Protein AF-A0A6G0S1C9-F1 (afdb_monomer)

Secondary structure (DSSP, 8-state):
------PPP------TT----------TT------SHHHHHHHHHHHHHHTTT--SS-----TTS-S---EEETTTEEE-SSB-HHHHHHHHTTSEEPPEEETTEEE--TTTEE-EEE-GGGEEE--HHHHHHHHHHHHHHHHHTT-TTS--------EEE--TT-EE-S--PPP-STT----------B--S---EEEEETTEEEEE--

pLDDT: mean 78.75, std 21.0, range [34.84, 97.88]

Solvent-accessible surface area (backbone atoms only — not comparable to full-atom values): 13805 Å² total; per-residue (Å²): 139,78,91,80,90,79,82,83,83,79,84,84,79,75,68,94,78,72,76,83,73,80,81,74,93,75,67,100,85,65,82,86,73,84,75,50,77,68,48,52,49,52,52,48,49,57,48,56,65,40,72,78,64,44,55,93,71,87,86,76,84,63,84,66,41,58,82,68,45,44,37,32,32,76,98,70,42,77,53,67,69,60,38,48,69,78,60,49,51,55,50,53,76,73,34,44,76,36,64,46,80,54,88,99,42,81,43,82,50,66,92,49,32,27,38,30,32,36,60,40,93,47,53,42,67,71,26,71,62,35,56,57,17,49,55,53,47,24,53,54,50,19,40,46,58,62,35,66,93,48,90,54,80,87,71,82,70,60,51,77,47,70,59,93,88,39,47,64,60,96,76,78,89,71,77,87,49,95,90,55,86,76,89,85,87,82,83,70,57,56,75,80,82,79,85,64,49,71,48,76,55,99,90,44,75,47,77,48,75,135

Radius of gyration: 25.75 Å; Cα contacts (8 Å, |Δi|>4): 210; chains: 1; bounding box: 66×58×74 Å

Mean predicted aligned error: 13.62 Å

Sequence (210 aa):
MSESDEEPERLENQDPNFEEDFGGKRGPDEIPLPTGAACVKINDVSGGLSEKFRDVSFGGQGDQLPAIPGIFVDGVGPVPVPLWEERAQRLIEKCEKSPFGHNMGTKMDENVRKSWELQPDHVQFRNPMWKTGMEKMAATIADRLGYKDIPLHCVLYKLLVYGEGGHFLKHQDTEKKDGMIATLVVQPPSLHEGGDLVVYRHGENMQWRE

Nearest PDB structures (foldseek):
  4iw3-assembly2_J  TM=5.875E-01  e=2.758E-01  Pseudomonas putida KT2440

Foldseek 3Di:
DDDDDDDDDDPPDDDVPPPPPPPDDDDDPDDDDDDDPVSVVVVVVVVVVCVPAADPDDDDDLPLADLFQQKAFPPLGTQDPQHDDVSLVSVQVVWAFDWDDDPPDTHDDQVAFGKTKDAVVRIDRPPVSRVVSQQVVQCVNCRNRVNNVPRGDDDDGIDIGADPVGDHPDDDDDDPDPPDDDDDDDDRHYPDDDPWDWDDDPNDIDIDDD

Structure (mmCIF, N/CA/C/O backbone):
data_AF-A0A6G0S1C9-F1
#
_entry.id   AF-A0A6G0S1C9-F1
#
loop_
_atom_site.group_PDB
_atom_site.id
_atom_site.type_symbol
_atom_site.label_atom_id
_atom_site.label_alt_id
_atom_site.label_comp_id
_atom_site.label_asym_id
_atom_site.label_entity_id
_atom_site.label_seq_id
_atom_site.pdbx_PDB_ins_code
_atom_site.Cartn_x
_atom_site.Cartn_y
_atom_site.Cartn_z
_atom_site.occupancy
_atom_site.B_iso_or_equiv
_atom_site.auth_seq_id
_atom_site.auth_comp_id
_atom_site.auth_asym_id
_atom_site.auth_atom_id
_atom_site.pdbx_PDB_model_num
ATOM 1 N N . MET A 1 1 ? 37.539 -43.969 -54.873 1.00 34.84 1 MET A N 1
ATOM 2 C CA . MET A 1 1 ? 38.865 -43.402 -55.202 1.00 34.84 1 MET A CA 1
ATOM 3 C C . MET A 1 1 ? 38.597 -41.979 -55.654 1.00 34.84 1 MET A C 1
ATOM 5 O O . MET A 1 1 ? 37.915 -41.828 -56.653 1.00 34.84 1 MET A O 1
ATOM 9 N N . SER A 1 2 ? 38.948 -40.928 -54.934 1.00 40.72 2 SER A N 1
ATOM 10 C CA . SER A 1 2 ? 39.885 -40.786 -53.819 1.00 40.72 2 SER A CA 1
ATOM 11 C C . SER A 1 2 ? 39.502 -39.533 -53.034 1.00 40.72 2 SER A C 1
ATOM 13 O O . SER A 1 2 ? 39.158 -38.522 -53.644 1.00 40.72 2 SER A O 1
ATOM 15 N N . GLU A 1 3 ? 39.559 -39.649 -51.709 1.00 40.12 3 GLU A N 1
ATOM 16 C CA . GLU A 1 3 ? 39.620 -38.541 -50.761 1.00 40.12 3 GLU A CA 1
ATOM 17 C C . GLU A 1 3 ? 40.807 -37.619 -51.066 1.00 40.12 3 GLU A C 1
ATOM 19 O O . GLU A 1 3 ? 41.870 -38.074 -51.496 1.00 40.12 3 GLU A O 1
ATOM 24 N N . SER A 1 4 ? 40.622 -36.335 -50.786 1.00 40.62 4 SER A N 1
ATOM 25 C CA . SER A 1 4 ? 41.701 -35.442 -50.382 1.00 40.62 4 SER A CA 1
ATOM 26 C C . SER A 1 4 ? 41.108 -34.396 -49.446 1.00 40.62 4 SER A C 1
ATOM 28 O O . SER A 1 4 ? 40.321 -33.547 -49.867 1.00 40.62 4 SER A O 1
ATOM 30 N N . ASP A 1 5 ? 41.458 -34.568 -48.176 1.00 42.72 5 ASP A N 1
ATOM 31 C CA . ASP A 1 5 ? 41.200 -33.708 -47.033 1.00 42.72 5 ASP A CA 1
ATOM 32 C C . ASP A 1 5 ? 41.825 -32.317 -47.216 1.00 42.72 5 ASP A C 1
ATOM 34 O O . ASP A 1 5 ? 43.004 -32.207 -47.553 1.00 42.72 5 ASP A O 1
ATOM 38 N N . GLU A 1 6 ? 41.066 -31.262 -46.919 1.00 45.50 6 GLU A N 1
ATOM 39 C CA . GLU A 1 6 ? 41.623 -29.950 -46.578 1.00 45.50 6 GLU A CA 1
ATOM 40 C C . GLU A 1 6 ? 41.132 -29.567 -45.176 1.00 45.50 6 GLU A C 1
ATOM 42 O O . GLU A 1 6 ? 39.931 -29.492 -44.905 1.00 45.50 6 GLU A O 1
ATOM 47 N N . GLU A 1 7 ? 42.097 -29.423 -44.264 1.00 44.94 7 GLU A N 1
ATOM 48 C CA . GLU A 1 7 ? 41.910 -29.124 -42.845 1.00 44.94 7 GLU A CA 1
ATOM 49 C C . GLU A 1 7 ? 41.294 -27.732 -42.608 1.00 44.94 7 GLU A C 1
ATOM 51 O O . GLU A 1 7 ? 41.595 -26.788 -43.341 1.00 44.94 7 GLU A O 1
ATOM 56 N N . PRO A 1 8 ? 40.488 -27.546 -41.547 1.00 41.34 8 PRO A N 1
ATOM 57 C CA . PRO A 1 8 ? 39.996 -26.225 -41.183 1.00 41.34 8 PRO A CA 1
ATOM 58 C C . PRO A 1 8 ? 41.102 -25.378 -40.532 1.00 41.34 8 PRO A C 1
ATOM 60 O O . PRO A 1 8 ? 41.701 -25.770 -39.527 1.00 41.34 8 PRO A O 1
ATOM 63 N N . GLU A 1 9 ? 41.325 -24.181 -41.083 1.00 42.16 9 GLU A N 1
ATOM 64 C CA . GLU A 1 9 ? 42.205 -23.153 -40.523 1.00 42.16 9 GLU A CA 1
ATOM 65 C C . GLU A 1 9 ? 41.841 -22.836 -39.062 1.00 42.16 9 GLU A C 1
ATOM 67 O O . GLU A 1 9 ? 40.724 -22.426 -38.731 1.00 42.16 9 GLU A O 1
ATOM 72 N N . ARG A 1 10 ? 42.822 -23.009 -38.168 1.00 38.28 10 ARG A N 1
ATOM 73 C CA . ARG A 1 10 ? 42.766 -22.542 -36.781 1.00 38.28 10 ARG A CA 1
ATOM 74 C C . ARG A 1 10 ? 42.772 -21.015 -36.762 1.00 38.28 10 ARG A C 1
ATOM 76 O O . ARG A 1 10 ? 43.790 -20.394 -37.050 1.00 38.28 10 ARG A O 1
ATOM 83 N N . LEU A 1 11 ? 41.664 -20.410 -36.339 1.00 36.53 11 LEU A N 1
ATOM 84 C CA . LEU A 1 11 ? 41.646 -19.011 -35.913 1.00 36.53 11 LEU A CA 1
ATOM 85 C C . LEU A 1 11 ? 42.339 -18.892 -34.546 1.00 36.53 11 LEU A C 1
ATOM 87 O O . LEU A 1 11 ? 41.706 -18.958 -33.494 1.00 36.53 11 LEU A O 1
ATOM 91 N N . GLU A 1 12 ? 43.661 -18.734 -34.572 1.00 42.28 12 GLU A N 1
ATOM 92 C CA . GLU A 1 12 ? 44.454 -18.253 -33.442 1.00 42.28 12 GLU A CA 1
ATOM 93 C C . GLU A 1 12 ? 44.214 -16.750 -33.260 1.00 42.28 12 GLU A C 1
ATOM 95 O O . GLU A 1 12 ? 44.792 -15.921 -33.952 1.00 42.28 12 GLU A O 1
ATOM 100 N N . ASN A 1 13 ? 43.343 -16.393 -32.320 1.00 42.44 13 ASN A N 1
ATOM 101 C CA . ASN A 1 13 ? 43.334 -15.077 -31.683 1.00 42.44 13 ASN A CA 1
ATOM 102 C C . ASN A 1 13 ? 43.029 -15.281 -30.196 1.00 42.44 13 ASN A C 1
ATOM 104 O O . ASN A 1 13 ? 41.943 -14.966 -29.715 1.00 42.44 13 ASN A O 1
ATOM 108 N N . GLN A 1 14 ? 43.981 -15.882 -29.480 1.00 40.00 14 GLN A N 1
ATOM 109 C CA . GLN A 1 14 ? 44.007 -15.839 -28.022 1.00 40.00 14 GLN A CA 1
ATOM 110 C C . GLN A 1 14 ? 44.905 -14.672 -27.616 1.00 40.00 14 GLN A C 1
ATOM 112 O O . GLN A 1 14 ? 46.088 -14.629 -27.949 1.00 40.00 14 GLN A O 1
ATOM 117 N N . ASP A 1 15 ? 44.298 -13.694 -26.955 1.00 42.31 15 ASP A N 1
ATOM 118 C CA . ASP A 1 15 ? 44.963 -12.541 -26.358 1.00 42.31 15 ASP A CA 1
ATOM 119 C C . ASP A 1 15 ? 46.020 -13.052 -25.350 1.00 42.31 15 ASP A C 1
ATOM 121 O O . ASP A 1 15 ? 45.657 -13.778 -24.419 1.00 42.31 15 ASP A O 1
ATOM 125 N N . PRO A 1 16 ? 47.324 -12.743 -25.505 1.00 42.03 16 PRO A N 1
ATOM 126 C CA . PRO A 1 16 ? 48.414 -13.396 -24.767 1.00 42.03 16 PRO A CA 1
ATOM 127 C C . PRO A 1 16 ? 48.487 -13.026 -23.275 1.00 42.03 16 PRO A C 1
ATOM 129 O O . PRO A 1 16 ? 49.470 -13.346 -22.613 1.00 42.03 16 PRO A O 1
ATOM 132 N N . ASN A 1 17 ? 47.467 -12.353 -22.738 1.00 45.31 17 ASN A N 1
ATOM 133 C CA . ASN A 1 17 ? 47.361 -11.995 -21.325 1.00 45.31 17 ASN A CA 1
ATOM 134 C C . ASN A 1 17 ? 46.187 -12.687 -20.605 1.00 45.31 17 ASN A C 1
ATOM 136 O O . ASN A 1 17 ? 45.801 -12.274 -19.510 1.00 45.31 17 ASN A O 1
ATOM 140 N N . PHE A 1 18 ? 45.593 -13.719 -21.211 1.00 40.22 18 PHE A N 1
ATOM 141 C CA . PHE A 1 18 ? 44.621 -14.585 -20.547 1.00 40.22 18 PHE A CA 1
ATOM 142 C C . PHE A 1 18 ? 45.357 -15.674 -19.751 1.00 40.22 18 PHE A C 1
ATOM 144 O O . PHE A 1 18 ? 45.429 -16.834 -20.148 1.00 40.22 18 PHE A O 1
ATOM 151 N N . GLU A 1 19 ? 45.936 -15.298 -18.609 1.00 39.31 19 GLU A N 1
ATOM 152 C CA . GLU A 1 19 ? 46.190 -16.288 -17.563 1.00 39.31 19 GLU A CA 1
ATOM 153 C C . GLU A 1 19 ? 44.826 -16.718 -17.003 1.00 39.31 19 GLU A C 1
ATOM 155 O O . GLU A 1 19 ? 44.200 -16.000 -16.221 1.00 39.31 19 GLU A O 1
ATOM 160 N N . GLU A 1 20 ? 44.330 -17.879 -17.440 1.00 40.09 20 GLU A N 1
ATOM 161 C CA . GLU A 1 20 ? 43.217 -18.572 -16.786 1.00 40.09 20 GLU A CA 1
ATOM 162 C C . GLU A 1 20 ? 43.681 -19.103 -15.423 1.00 40.09 20 GLU A C 1
ATOM 164 O O . GLU A 1 20 ? 43.936 -20.293 -15.238 1.00 40.09 20 GLU A O 1
ATOM 169 N N . ASP A 1 21 ? 43.807 -18.210 -14.443 1.00 42.28 21 ASP A N 1
ATOM 170 C CA . ASP A 1 21 ? 44.023 -18.601 -13.054 1.00 42.28 21 ASP A CA 1
ATOM 171 C C . ASP A 1 21 ? 42.687 -18.989 -12.405 1.00 42.28 21 ASP A C 1
ATOM 173 O O . ASP A 1 21 ? 42.079 -18.244 -11.638 1.00 42.28 21 ASP A O 1
ATOM 177 N N . PHE A 1 22 ? 42.217 -20.197 -12.717 1.00 42.94 22 PHE A N 1
ATOM 178 C CA . PHE A 1 22 ? 41.196 -20.878 -11.913 1.00 42.94 22 PHE A CA 1
ATOM 179 C C . PHE A 1 22 ? 41.821 -21.636 -10.718 1.00 42.94 22 PHE A C 1
ATOM 181 O O . PHE A 1 22 ? 41.208 -22.537 -10.142 1.00 42.94 22 PHE A O 1
ATOM 188 N N . GLY A 1 23 ? 43.054 -21.296 -10.324 1.00 43.94 23 GLY A N 1
ATOM 189 C CA . GLY A 1 23 ? 43.864 -21.991 -9.329 1.00 43.94 23 GLY A CA 1
ATOM 190 C C . GLY A 1 23 ? 43.601 -21.581 -7.879 1.00 43.94 23 GLY A C 1
ATOM 191 O O . GLY A 1 23 ? 44.521 -21.209 -7.156 1.00 43.94 23 GLY A O 1
ATOM 192 N N . GLY A 1 24 ? 42.366 -21.706 -7.393 1.00 41.00 24 GLY A N 1
ATOM 193 C CA . GLY A 1 24 ? 42.050 -21.516 -5.973 1.00 41.00 24 GLY A CA 1
ATOM 194 C C . GLY A 1 24 ? 41.950 -22.837 -5.206 1.00 41.00 24 GLY A C 1
ATOM 195 O O . GLY A 1 24 ? 40.911 -23.488 -5.241 1.00 41.00 24 GLY A O 1
ATOM 196 N N . LYS A 1 25 ? 42.977 -23.238 -4.442 1.00 49.72 25 LYS A N 1
ATOM 197 C CA . LYS A 1 25 ? 42.807 -24.293 -3.419 1.00 49.72 25 LYS A CA 1
ATOM 198 C C . LYS A 1 25 ? 41.931 -23.757 -2.281 1.00 49.72 25 LYS A C 1
ATOM 200 O O . LYS A 1 25 ? 42.427 -22.944 -1.500 1.00 49.72 25 LYS A O 1
ATOM 205 N N . ARG A 1 26 ? 40.683 -24.223 -2.136 1.00 48.84 26 ARG A N 1
ATOM 206 C CA . ARG A 1 26 ? 39.889 -24.051 -0.901 1.00 48.84 26 ARG A CA 1
ATOM 207 C C . ARG A 1 26 ? 38.731 -25.053 -0.765 1.00 48.84 26 ARG A C 1
ATOM 209 O O . ARG A 1 26 ? 38.430 -25.782 -1.703 1.00 48.84 26 ARG A O 1
ATOM 216 N N . GLY A 1 27 ? 38.232 -25.179 0.468 1.00 51.03 27 GLY A N 1
ATOM 217 C CA . GLY A 1 27 ? 37.455 -26.314 0.984 1.00 51.03 27 GLY A CA 1
ATOM 218 C C . GLY A 1 27 ? 36.003 -26.430 0.488 1.00 51.03 27 GLY A C 1
ATOM 219 O O . GLY A 1 27 ? 35.503 -25.526 -0.170 1.00 51.03 27 GLY A O 1
ATOM 220 N N . PRO A 1 28 ? 35.325 -27.545 0.823 1.00 46.28 28 PRO A N 1
ATOM 221 C CA . PRO A 1 28 ? 34.104 -28.017 0.154 1.00 46.28 28 PRO A CA 1
ATOM 222 C C . PRO A 1 28 ? 32.836 -27.166 0.351 1.00 46.28 28 PRO A C 1
ATOM 224 O O . PRO A 1 28 ? 31.857 -27.424 -0.341 1.00 46.28 28 PRO A O 1
ATOM 227 N N . ASP A 1 29 ? 32.854 -26.157 1.230 1.00 49.25 29 ASP A N 1
ATOM 228 C CA . ASP A 1 29 ? 31.662 -25.377 1.612 1.00 49.25 29 ASP A CA 1
ATOM 229 C C . ASP A 1 29 ? 31.708 -23.890 1.191 1.00 49.25 29 ASP A C 1
ATOM 231 O O . ASP A 1 29 ? 30.847 -23.106 1.588 1.00 49.25 29 ASP A O 1
ATOM 235 N N . GLU A 1 30 ? 32.687 -23.465 0.386 1.00 41.78 30 GLU A N 1
ATOM 236 C CA . GLU A 1 30 ? 32.718 -22.099 -0.157 1.00 41.78 30 GLU A CA 1
ATOM 237 C C . GLU A 1 30 ? 32.084 -22.049 -1.558 1.00 41.78 30 GLU A C 1
ATOM 239 O O . GLU A 1 30 ? 32.513 -22.752 -2.473 1.00 41.78 30 GLU A O 1
ATOM 244 N N . ILE A 1 31 ? 31.072 -21.189 -1.746 1.00 46.06 31 ILE A N 1
ATOM 245 C CA . ILE A 1 31 ? 30.539 -20.860 -3.078 1.00 46.06 31 ILE A CA 1
ATOM 246 C C . ILE A 1 31 ? 31.663 -20.152 -3.855 1.00 46.06 31 ILE A C 1
ATOM 248 O O . ILE A 1 31 ? 32.113 -19.097 -3.398 1.00 46.06 31 ILE A O 1
ATOM 252 N N . PRO A 1 32 ? 32.124 -20.672 -5.009 1.00 44.41 32 PRO A N 1
ATOM 253 C CA . PRO A 1 32 ? 33.198 -20.036 -5.758 1.00 44.41 32 PRO A CA 1
ATOM 254 C C . PRO A 1 32 ? 32.743 -18.664 -6.259 1.00 44.41 32 PRO A C 1
ATOM 256 O O . PRO A 1 32 ? 31.861 -18.562 -7.111 1.00 44.41 32 PRO A O 1
ATOM 259 N N . LEU A 1 33 ? 33.346 -17.601 -5.728 1.00 47.88 33 LEU A N 1
ATOM 260 C CA . LEU A 1 33 ? 33.215 -16.265 -6.293 1.00 47.88 33 LEU A CA 1
ATOM 261 C C . LEU A 1 33 ? 34.278 -16.116 -7.384 1.00 47.88 33 LEU A C 1
ATOM 263 O O . LEU A 1 33 ? 35.465 -16.240 -7.078 1.00 47.88 33 LEU A O 1
ATOM 267 N N . PRO A 1 34 ? 33.896 -15.863 -8.646 1.00 47.06 34 PRO A N 1
ATOM 268 C CA . PRO A 1 34 ? 34.870 -15.657 -9.703 1.00 47.06 34 PRO A CA 1
ATOM 269 C C . PRO A 1 34 ? 35.658 -14.369 -9.425 1.00 47.06 34 PRO A C 1
ATOM 271 O O . PRO A 1 34 ? 35.114 -13.264 -9.422 1.00 47.06 34 PRO A O 1
ATOM 274 N N . THR A 1 35 ? 36.952 -14.515 -9.155 1.00 55.62 35 THR A N 1
ATOM 275 C CA . THR A 1 35 ? 37.877 -13.410 -8.883 1.00 55.62 35 THR A CA 1
ATOM 276 C C . THR A 1 35 ? 38.836 -13.236 -10.049 1.00 55.62 35 THR A C 1
ATOM 278 O O . THR A 1 35 ? 39.508 -14.179 -10.445 1.00 55.62 35 THR A O 1
ATOM 281 N N . GLY A 1 36 ? 38.910 -12.022 -10.595 1.00 55.16 36 GLY A N 1
ATOM 282 C CA . GLY A 1 36 ? 39.813 -11.672 -11.691 1.00 55.16 36 GLY A CA 1
ATOM 283 C C . GLY A 1 36 ? 39.376 -10.386 -12.388 1.00 55.16 36 GLY A C 1
ATOM 284 O O . GLY A 1 36 ? 38.192 -10.044 -12.385 1.00 55.16 36 GLY A O 1
ATOM 285 N N . ALA A 1 37 ? 40.314 -9.664 -13.006 1.00 51.34 37 ALA A N 1
ATOM 286 C CA . ALA A 1 37 ? 40.031 -8.385 -13.670 1.00 51.34 37 ALA A CA 1
ATOM 287 C C . ALA A 1 37 ? 38.990 -8.513 -14.802 1.00 51.34 37 ALA A C 1
ATOM 289 O O . ALA A 1 37 ? 38.239 -7.575 -15.060 1.00 51.34 37 ALA A O 1
ATOM 290 N N . ALA A 1 38 ? 38.900 -9.682 -15.444 1.00 46.22 38 ALA A N 1
ATOM 291 C CA . ALA A 1 38 ? 37.865 -9.992 -16.430 1.00 46.22 38 ALA A CA 1
ATOM 292 C C . ALA A 1 38 ? 36.469 -10.152 -15.797 1.00 46.22 38 ALA A C 1
ATOM 294 O O . ALA A 1 38 ? 35.486 -9.676 -16.356 1.00 46.22 38 ALA A O 1
ATOM 295 N N . CYS A 1 39 ? 36.376 -10.744 -14.602 1.00 49.28 39 CYS A N 1
ATOM 296 C CA . CYS A 1 39 ? 35.110 -10.921 -13.882 1.00 49.28 39 CYS A CA 1
ATOM 297 C C . CYS A 1 39 ? 34.587 -9.588 -13.336 1.00 49.28 39 CYS A C 1
ATOM 299 O O . CYS A 1 39 ? 33.397 -9.307 -13.444 1.00 49.28 39 CYS A O 1
ATOM 301 N N . VAL A 1 40 ? 35.489 -8.728 -12.848 1.00 53.22 40 VAL A N 1
ATOM 302 C CA . VAL A 1 40 ? 35.168 -7.339 -12.481 1.00 53.22 40 VAL A CA 1
ATOM 303 C C . VAL A 1 40 ? 34.662 -6.573 -13.703 1.00 53.22 40 VAL A C 1
ATOM 305 O O . VAL A 1 40 ? 33.600 -5.974 -13.633 1.00 53.22 40 VAL A O 1
ATOM 308 N N . LYS A 1 41 ? 35.322 -6.695 -14.865 1.00 47.56 41 LYS A N 1
ATOM 309 C CA . LYS A 1 41 ? 34.857 -6.075 -16.117 1.00 47.56 41 LYS A CA 1
ATOM 310 C C . LYS A 1 41 ? 33.501 -6.600 -16.598 1.00 47.56 41 LYS A C 1
ATOM 312 O O . LYS A 1 41 ? 32.719 -5.811 -17.101 1.00 47.56 41 LYS A O 1
ATOM 317 N N . ILE A 1 42 ? 33.190 -7.890 -16.461 1.00 51.12 42 ILE A N 1
ATOM 318 C CA . ILE A 1 42 ? 31.864 -8.433 -16.824 1.00 51.12 42 ILE A CA 1
ATOM 319 C C . ILE A 1 42 ? 30.784 -7.916 -15.868 1.00 51.12 42 ILE A C 1
ATOM 321 O O . ILE A 1 42 ? 29.682 -7.582 -16.309 1.00 51.12 42 ILE A O 1
ATOM 325 N N . ASN A 1 43 ? 31.106 -7.803 -14.577 1.00 47.31 43 ASN A N 1
ATOM 326 C CA . ASN A 1 43 ? 30.208 -7.237 -13.577 1.00 47.31 43 ASN A CA 1
ATOM 327 C C . ASN A 1 43 ? 30.000 -5.729 -13.804 1.00 47.31 43 ASN A C 1
ATOM 329 O O . ASN A 1 43 ? 28.874 -5.253 -13.719 1.00 47.31 43 ASN A O 1
ATOM 333 N N . ASP A 1 44 ? 31.049 -5.007 -14.204 1.00 44.06 44 ASP A N 1
ATOM 334 C CA . ASP A 1 44 ? 31.012 -3.585 -14.562 1.00 44.06 44 ASP A CA 1
ATOM 335 C C . ASP A 1 44 ? 30.338 -3.338 -15.916 1.00 44.06 44 ASP A C 1
ATOM 337 O O . ASP A 1 44 ? 29.700 -2.311 -16.099 1.00 44.06 44 ASP A O 1
ATOM 341 N N . VAL A 1 45 ? 30.422 -4.262 -16.878 1.00 46.25 45 VAL A N 1
ATOM 342 C CA . VAL A 1 45 ? 29.692 -4.177 -18.156 1.00 46.25 45 VAL A CA 1
ATOM 343 C C . VAL A 1 45 ? 28.216 -4.517 -17.951 1.00 46.25 45 VAL A C 1
ATOM 345 O O . VAL A 1 45 ? 27.356 -3.846 -18.516 1.00 46.25 45 VAL A O 1
ATOM 348 N N . SER A 1 46 ? 27.898 -5.488 -17.092 1.00 41.88 46 SER A N 1
ATOM 349 C CA . SER A 1 46 ? 26.515 -5.782 -16.686 1.00 41.88 46 SER A CA 1
ATOM 350 C C . SER A 1 46 ? 25.922 -4.643 -15.845 1.00 41.88 46 SER A C 1
ATOM 352 O O . SER A 1 46 ? 24.774 -4.251 -16.054 1.00 41.88 46 SER A O 1
ATOM 354 N N . GLY A 1 47 ? 26.721 -4.049 -14.954 1.00 41.44 47 GLY A N 1
ATOM 355 C CA . GLY A 1 47 ? 26.375 -2.856 -14.182 1.00 41.44 47 GLY A CA 1
ATOM 356 C C . GLY A 1 47 ? 26.258 -1.602 -15.054 1.00 41.44 47 GLY A C 1
ATOM 357 O O . GLY A 1 47 ? 25.290 -0.860 -14.935 1.00 41.44 47 GLY A O 1
ATOM 358 N N . GLY A 1 48 ? 27.163 -1.417 -16.013 1.00 36.19 48 GLY A N 1
ATOM 359 C CA . GLY A 1 48 ? 27.228 -0.268 -16.920 1.00 36.19 48 GLY A CA 1
ATOM 360 C C . GLY A 1 48 ? 26.190 -0.292 -18.048 1.00 36.19 48 GLY A C 1
ATOM 361 O O . GLY A 1 48 ? 25.758 0.764 -18.507 1.00 36.19 48 GLY A O 1
ATOM 362 N N . LEU A 1 49 ? 25.718 -1.474 -18.464 1.00 37.28 49 LEU A N 1
ATOM 363 C CA . LEU A 1 49 ? 24.520 -1.617 -19.306 1.00 37.28 49 LEU A CA 1
ATOM 364 C C . LEU A 1 49 ? 23.229 -1.345 -18.514 1.00 37.28 49 LEU A C 1
ATOM 366 O O . LEU A 1 49 ? 22.244 -0.884 -19.089 1.00 37.28 49 LEU A O 1
ATOM 370 N N . SER A 1 50 ? 23.242 -1.577 -17.198 1.00 45.69 50 SER A N 1
ATOM 371 C CA . SER A 1 50 ? 22.147 -1.248 -16.275 1.00 45.69 50 SER A CA 1
ATOM 372 C C . SER A 1 50 ? 22.073 0.255 -15.960 1.00 45.69 50 SER A C 1
ATOM 374 O O . SER A 1 50 ? 20.979 0.808 -15.863 1.00 45.69 50 SER A O 1
ATOM 376 N N . GLU A 1 51 ? 23.212 0.948 -15.864 1.00 43.47 51 GLU A N 1
ATOM 377 C CA . GLU A 1 51 ? 23.274 2.365 -15.470 1.00 43.47 51 GLU A CA 1
ATOM 378 C C . GLU A 1 51 ? 22.608 3.341 -16.445 1.00 43.47 51 GLU A C 1
ATOM 380 O O . GLU A 1 51 ? 22.242 4.442 -16.039 1.00 43.47 51 GLU A O 1
ATOM 385 N N . LYS A 1 52 ? 22.404 2.963 -17.713 1.00 45.47 52 LYS A N 1
ATOM 386 C CA . LYS A 1 52 ? 21.801 3.879 -18.690 1.00 45.47 52 LYS A CA 1
ATOM 387 C C . LYS A 1 52 ? 20.272 3.852 -18.754 1.00 45.47 52 LYS A C 1
ATOM 389 O O . LYS A 1 52 ? 19.731 4.840 -19.233 1.00 45.47 52 LYS A O 1
ATOM 394 N N . PHE A 1 53 ? 19.574 2.811 -18.276 1.00 46.59 53 PHE A N 1
ATOM 395 C CA . PHE A 1 53 ? 18.106 2.706 -18.439 1.00 46.59 53 PHE A CA 1
ATOM 396 C C . PHE A 1 53 ? 17.387 1.774 -17.436 1.00 46.59 53 PHE A C 1
ATOM 398 O O . PHE A 1 53 ? 16.502 1.018 -17.834 1.00 46.59 53 PHE A O 1
ATOM 405 N N . ARG A 1 54 ? 17.724 1.785 -16.138 1.00 58.25 54 ARG A N 1
ATOM 406 C CA . ARG A 1 54 ? 16.921 1.063 -15.127 1.00 58.25 54 ARG A CA 1
ATOM 407 C C . ARG A 1 54 ? 16.728 1.892 -13.865 1.00 58.25 54 ARG A C 1
ATOM 409 O O . ARG A 1 54 ? 17.669 2.104 -13.100 1.00 58.25 54 ARG A O 1
ATOM 416 N N . ASP A 1 55 ? 15.497 2.336 -13.631 1.00 67.31 55 ASP A N 1
ATOM 417 C CA . ASP A 1 55 ? 15.133 2.922 -12.344 1.00 67.31 55 ASP A CA 1
ATOM 418 C C . ASP A 1 55 ? 15.147 1.800 -11.297 1.00 67.31 55 ASP A C 1
ATOM 420 O O . ASP A 1 55 ? 14.371 0.859 -11.392 1.00 67.31 55 ASP A O 1
ATOM 424 N N . VAL A 1 56 ? 16.017 1.870 -10.287 1.00 79.75 56 VAL A N 1
ATOM 425 C CA . VAL A 1 56 ? 16.027 0.882 -9.182 1.00 79.75 56 VAL A CA 1
ATOM 426 C C . VAL A 1 56 ? 14.844 1.104 -8.229 1.00 79.75 56 VAL A C 1
ATOM 428 O O . VAL A 1 56 ? 14.368 0.182 -7.575 1.00 79.75 56 VAL A O 1
ATOM 431 N N . SER A 1 57 ? 14.349 2.338 -8.165 1.00 88.06 57 SER A N 1
ATOM 432 C CA . SER A 1 57 ? 13.132 2.719 -7.456 1.00 88.06 57 SER A CA 1
ATOM 433 C C . SER A 1 57 ? 12.556 3.967 -8.103 1.00 88.06 57 SER A C 1
ATOM 435 O O . SER A 1 57 ? 13.309 4.851 -8.510 1.00 88.06 57 SER A O 1
ATOM 437 N N . PHE A 1 58 ? 11.236 4.077 -8.144 1.00 91.06 58 PHE A N 1
ATOM 438 C CA . PHE A 1 58 ? 10.555 5.271 -8.620 1.00 91.06 58 PHE A CA 1
ATOM 439 C C . PHE A 1 58 ? 9.187 5.414 -7.961 1.00 91.06 58 PHE A C 1
ATOM 441 O O . PHE A 1 58 ? 8.632 4.454 -7.432 1.00 91.06 58 PHE A O 1
ATOM 448 N N . GLY A 1 59 ? 8.630 6.617 -8.046 1.00 90.62 59 GLY A N 1
ATOM 449 C CA . GLY A 1 59 ? 7.318 6.945 -7.513 1.00 90.62 59 GLY A CA 1
ATOM 450 C C . GLY A 1 59 ? 6.784 8.233 -8.127 1.00 90.62 59 GLY A C 1
ATOM 451 O O . GLY A 1 59 ? 7.457 8.875 -8.938 1.00 90.62 59 GLY A O 1
ATOM 452 N N . GLY A 1 60 ? 5.561 8.584 -7.752 1.00 89.50 60 GLY A N 1
ATOM 453 C CA . GLY A 1 60 ? 4.825 9.729 -8.275 1.00 89.50 60 GLY A CA 1
ATOM 454 C C . GLY A 1 60 ? 3.320 9.494 -8.187 1.00 89.50 60 GLY A C 1
ATOM 455 O O . GLY A 1 60 ? 2.880 8.481 -7.643 1.00 89.50 60 GLY A O 1
ATOM 456 N N . GLN A 1 61 ? 2.541 10.425 -8.738 1.00 87.25 61 GLN A N 1
ATOM 457 C CA . GLN A 1 61 ? 1.086 10.295 -8.797 1.00 87.25 61 GLN A CA 1
ATOM 458 C C . GLN A 1 61 ? 0.679 9.095 -9.664 1.00 87.25 61 GLN A C 1
ATOM 460 O O . GLN A 1 61 ? 1.192 8.883 -10.765 1.00 87.25 61 GLN A O 1
ATOM 465 N N . GLY A 1 62 ? -0.240 8.286 -9.140 1.00 85.06 62 GLY A N 1
ATOM 466 C CA . GLY A 1 62 ? -0.747 7.085 -9.797 1.00 85.06 62 GLY A CA 1
ATOM 467 C C . GLY A 1 62 ? -1.837 7.381 -10.826 1.00 85.06 62 GLY A C 1
ATOM 468 O O . GLY A 1 62 ? -2.929 6.839 -10.706 1.00 85.06 62 GLY A O 1
ATOM 469 N N . ASP A 1 63 ? -1.564 8.196 -11.847 1.00 84.62 63 ASP A N 1
ATOM 470 C CA . ASP A 1 63 ? -2.570 8.683 -12.819 1.00 84.62 63 ASP A CA 1
ATOM 471 C C . ASP A 1 63 ? -3.270 7.571 -13.624 1.00 84.62 63 ASP A C 1
ATOM 473 O O . ASP A 1 63 ? -4.324 7.768 -14.233 1.00 84.62 63 ASP A O 1
ATOM 477 N N . GLN A 1 64 ? -2.687 6.372 -13.638 1.00 87.06 64 GLN A N 1
ATOM 478 C CA . GLN A 1 64 ? -3.266 5.181 -14.263 1.00 87.06 64 GLN A CA 1
ATOM 479 C C . GLN A 1 64 ? -4.388 4.548 -13.427 1.00 87.06 64 GLN A C 1
ATOM 481 O O . GLN A 1 64 ? -5.099 3.665 -13.919 1.00 87.06 64 GLN A O 1
ATOM 486 N N . LEU A 1 65 ? -4.542 4.974 -12.174 1.00 90.62 65 LEU A N 1
ATOM 487 C CA . LEU A 1 65 ? -5.487 4.438 -11.213 1.00 90.62 65 LEU A CA 1
ATOM 488 C C . LEU A 1 65 ? -6.606 5.461 -10.927 1.00 90.62 65 LEU A C 1
ATOM 490 O O . LEU A 1 65 ? -6.331 6.618 -10.614 1.00 90.62 65 LEU A O 1
ATOM 494 N N . PRO A 1 66 ? -7.892 5.074 -11.009 1.00 90.38 66 PRO A N 1
ATOM 495 C CA . PRO A 1 66 ? -8.987 5.993 -10.710 1.00 90.38 66 PRO A CA 1
ATOM 496 C C . PRO A 1 66 ? -9.053 6.273 -9.210 1.00 90.38 66 PRO A C 1
ATOM 498 O O . PRO A 1 66 ? -9.241 5.331 -8.459 1.00 90.38 66 PRO A O 1
ATOM 501 N N . ALA A 1 67 ? -9.025 7.537 -8.775 1.00 88.1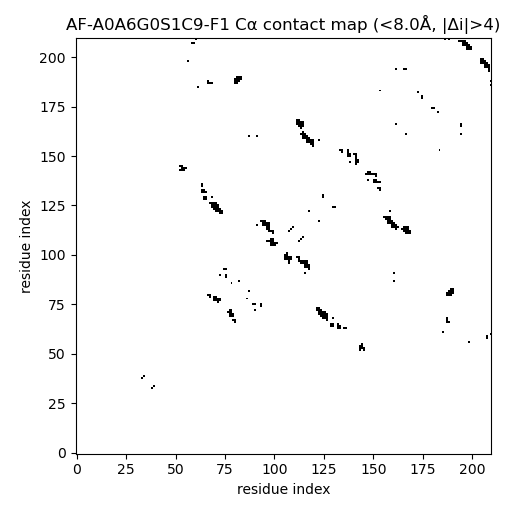9 67 ALA A N 1
ATOM 502 C CA . ALA A 1 67 ? -8.896 7.945 -7.363 1.00 88.19 67 ALA A CA 1
ATOM 503 C C . ALA A 1 67 ? -9.712 7.144 -6.321 1.00 88.19 67 ALA A C 1
ATOM 505 O O . ALA A 1 67 ? -9.281 7.025 -5.178 1.00 88.19 67 ALA A O 1
ATOM 506 N N . ILE A 1 68 ? -10.875 6.595 -6.693 1.00 93.44 68 ILE A N 1
ATOM 507 C CA . ILE A 1 68 ? -11.699 5.731 -5.841 1.00 93.44 68 ILE A CA 1
ATOM 508 C C . ILE A 1 68 ? -11.406 4.245 -6.145 1.00 93.44 68 ILE A C 1
ATOM 510 O O . ILE A 1 68 ? -11.962 3.696 -7.101 1.00 93.44 68 ILE A O 1
ATOM 514 N N . PRO A 1 69 ? -10.623 3.537 -5.310 1.00 94.50 69 PRO A N 1
ATOM 515 C CA . PRO A 1 69 ? -10.309 2.116 -5.503 1.00 94.50 69 PRO A CA 1
ATOM 516 C C . PRO A 1 69 ? -11.482 1.167 -5.201 1.00 94.50 69 PRO A C 1
ATOM 518 O O . PRO A 1 69 ? -11.476 0.002 -5.602 1.00 94.50 69 PRO A O 1
ATOM 521 N N . GLY A 1 70 ? -12.498 1.644 -4.473 1.00 96.00 70 GLY A N 1
ATOM 522 C CA . GLY A 1 70 ? -13.597 0.805 -3.993 1.00 96.00 70 GLY A CA 1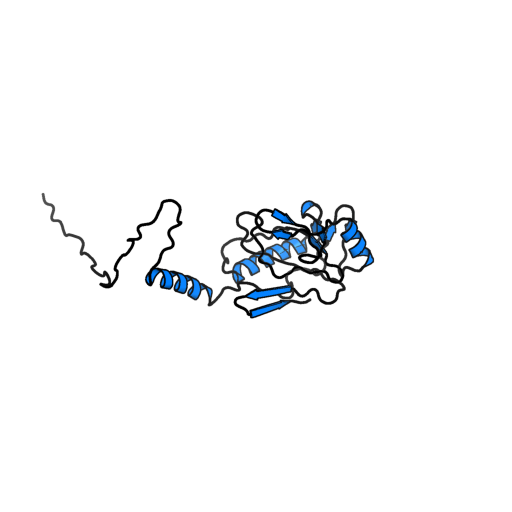
ATOM 523 C C . GLY A 1 70 ? -13.128 -0.245 -2.983 1.00 96.00 70 GLY A C 1
ATOM 524 O O . GLY A 1 70 ? -13.543 -1.399 -3.079 1.00 96.00 70 GLY A O 1
ATOM 525 N N . ILE A 1 71 ? -12.242 0.138 -2.055 1.00 97.12 71 ILE A N 1
ATOM 526 C CA . ILE A 1 71 ? -11.752 -0.760 -1.003 1.00 97.12 71 ILE A CA 1
ATOM 527 C C . ILE A 1 71 ? -12.942 -1.230 -0.162 1.00 97.12 71 ILE A C 1
ATOM 529 O O . ILE A 1 71 ? -13.795 -0.441 0.245 1.00 97.12 71 ILE A O 1
ATOM 533 N N . PHE A 1 72 ? -13.004 -2.524 0.108 1.00 97.56 72 PHE A N 1
ATOM 534 C CA . PHE A 1 72 ? -13.973 -3.141 0.998 1.00 97.56 72 PHE A CA 1
ATOM 535 C C . PHE A 1 72 ? -13.238 -4.108 1.917 1.00 97.56 72 PHE A C 1
ATOM 537 O O . PHE A 1 72 ? -12.432 -4.904 1.441 1.00 97.56 72 PHE A O 1
ATOM 544 N N . VAL A 1 73 ? -13.523 -4.033 3.215 1.00 97.88 73 VAL A N 1
ATOM 545 C CA . VAL A 1 73 ? -12.881 -4.869 4.231 1.00 97.88 73 VAL A CA 1
ATOM 546 C C . VAL A 1 73 ? -13.924 -5.710 4.950 1.00 97.88 73 VAL A C 1
ATOM 548 O O . VAL A 1 73 ? -14.944 -5.190 5.413 1.00 97.88 73 VAL A O 1
ATOM 551 N N . ASP A 1 74 ? -13.671 -7.008 5.065 1.00 95.56 74 ASP A N 1
ATOM 552 C CA . ASP A 1 74 ? -14.599 -7.934 5.708 1.00 95.56 74 ASP A CA 1
ATOM 553 C C . ASP A 1 74 ? -14.783 -7.601 7.198 1.00 95.56 74 ASP A C 1
ATOM 555 O O . ASP A 1 74 ? -13.832 -7.427 7.960 1.00 95.56 74 ASP A O 1
ATOM 559 N N . GLY A 1 75 ? -16.042 -7.471 7.622 1.00 93.62 75 GLY A N 1
ATOM 560 C CA . GLY A 1 75 ?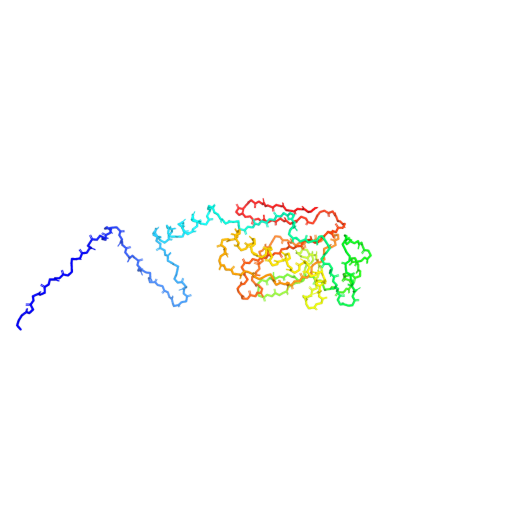 -16.408 -7.030 8.973 1.00 93.62 75 GLY A CA 1
ATOM 561 C C . GLY A 1 75 ? -16.391 -5.510 9.194 1.00 93.62 75 GLY A C 1
ATOM 562 O O . GLY A 1 75 ? -16.987 -5.050 10.161 1.00 93.62 75 GLY A O 1
ATOM 563 N N . VAL A 1 76 ? -15.796 -4.722 8.289 1.00 95.44 76 VAL A N 1
ATOM 564 C CA . VAL A 1 76 ? -15.788 -3.243 8.361 1.00 95.44 76 VAL A CA 1
ATOM 565 C C . VAL A 1 76 ? -16.722 -2.626 7.315 1.00 95.44 76 VAL A C 1
ATOM 567 O O . VAL A 1 76 ? -17.384 -1.617 7.581 1.00 95.44 76 VAL A O 1
ATOM 570 N N . GLY A 1 77 ? -16.797 -3.216 6.121 1.00 96.25 77 GLY A N 1
ATOM 571 C CA . GLY A 1 77 ? -17.549 -2.720 4.969 1.00 96.25 77 GLY A CA 1
ATOM 572 C C . GLY A 1 77 ? -16.713 -1.841 4.020 1.00 96.25 77 GLY A C 1
ATOM 573 O O . GLY A 1 77 ? -15.487 -1.942 4.001 1.00 96.25 77 GLY A O 1
ATOM 574 N N . PRO A 1 78 ? -17.349 -0.956 3.225 1.00 96.25 78 PRO A N 1
ATOM 575 C CA . PRO A 1 78 ? -16.659 -0.088 2.261 1.00 96.25 78 PRO A CA 1
ATOM 576 C C . PRO A 1 78 ? -15.712 0.912 2.937 1.00 96.25 78 PRO A C 1
ATOM 578 O O . PRO A 1 78 ? -16.135 1.635 3.836 1.00 96.25 78 PRO A O 1
ATOM 581 N N . VAL A 1 79 ? -14.453 1.003 2.520 1.00 96.38 79 VAL A N 1
ATOM 582 C CA . VAL A 1 79 ? -13.487 1.987 3.029 1.00 96.38 79 VAL A CA 1
ATOM 583 C C . VAL A 1 79 ? -13.435 3.173 2.051 1.00 96.38 79 VAL A C 1
ATOM 585 O O . VAL A 1 79 ? -12.859 3.043 0.969 1.00 96.38 79 VAL A O 1
ATOM 588 N N . PRO A 1 80 ? -14.096 4.302 2.369 1.00 93.62 80 PRO A N 1
ATOM 589 C CA . PRO A 1 80 ? -14.090 5.500 1.540 1.00 93.62 80 PRO A CA 1
ATOM 590 C C . PRO A 1 80 ? -12.710 6.160 1.501 1.00 93.62 80 PRO A C 1
ATOM 592 O O . PRO A 1 80 ? -11.924 6.047 2.44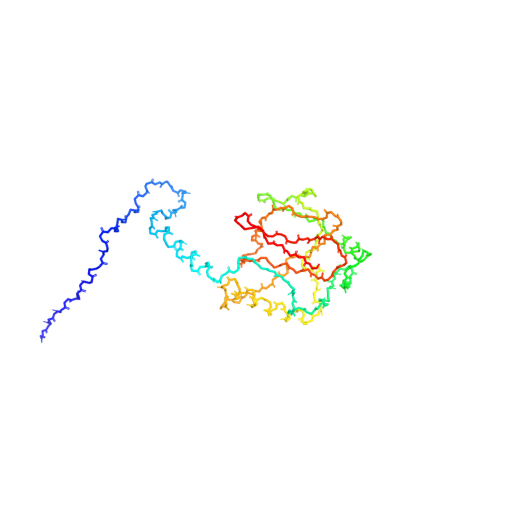0 1.00 93.62 80 PRO A O 1
ATOM 595 N N . VAL A 1 81 ? -12.475 6.894 0.415 1.00 92.94 81 VAL A N 1
ATOM 596 C CA . VAL A 1 81 ? -11.341 7.804 0.245 1.00 92.94 81 VAL A CA 1
ATOM 597 C C . VAL A 1 81 ? -11.879 9.220 -0.053 1.00 92.94 81 VAL A C 1
ATOM 599 O O . VAL A 1 81 ? -12.842 9.331 -0.818 1.00 92.94 81 VAL A O 1
ATOM 602 N N . PRO A 1 82 ? -11.318 10.291 0.538 1.00 94.00 82 PRO A N 1
ATOM 603 C CA . PRO A 1 82 ? -10.211 10.250 1.481 1.00 94.00 82 PRO A CA 1
ATOM 604 C C . PRO A 1 82 ? -10.604 9.593 2.811 1.00 94.00 82 PRO A C 1
ATOM 606 O O . PRO A 1 82 ? -11.728 9.757 3.289 1.00 94.00 82 PRO A O 1
ATOM 609 N N . LEU A 1 83 ? -9.692 8.804 3.379 1.00 92.25 83 LEU A N 1
ATOM 610 C CA . LEU A 1 83 ? -9.902 8.173 4.679 1.00 92.25 83 LEU A CA 1
ATOM 611 C C . LEU A 1 83 ? -9.916 9.247 5.781 1.00 92.25 83 LEU A C 1
ATOM 613 O O . LEU A 1 83 ? -9.050 10.122 5.805 1.00 92.25 83 LEU A O 1
ATOM 617 N N . TRP A 1 84 ? -10.896 9.175 6.686 1.00 89.44 84 TRP A N 1
ATOM 618 C CA . TRP A 1 84 ? -11.028 10.062 7.850 1.00 89.44 84 TRP A CA 1
ATOM 619 C C . TRP A 1 84 ? -11.017 9.274 9.164 1.00 89.44 84 TRP A C 1
ATOM 621 O O . TRP A 1 84 ? -11.226 8.059 9.173 1.00 89.44 84 TRP A O 1
ATOM 631 N N . GLU A 1 85 ? -10.821 9.980 10.279 1.00 90.12 85 GLU A N 1
ATOM 632 C CA . GLU A 1 85 ? -10.525 9.419 11.605 1.00 90.12 85 GLU A CA 1
ATOM 633 C C . GLU A 1 85 ? -11.501 8.328 12.078 1.00 90.12 85 GLU A C 1
ATOM 635 O O . GLU A 1 85 ? -11.075 7.204 12.328 1.00 90.12 85 GLU A O 1
ATOM 640 N N . GLU A 1 86 ? -12.812 8.600 12.137 1.00 91.19 86 GLU A N 1
ATOM 641 C CA . GLU A 1 86 ? -13.808 7.603 12.581 1.00 91.19 86 GLU A CA 1
ATOM 642 C C . GLU A 1 86 ? -13.725 6.310 11.754 1.00 91.19 86 GLU A C 1
ATOM 644 O O . GLU A 1 86 ? -13.853 5.195 12.271 1.00 91.19 86 GLU A O 1
ATOM 649 N N . ARG A 1 87 ? -13.495 6.444 10.444 1.00 92.19 87 ARG A N 1
ATOM 650 C CA . ARG A 1 87 ? -13.422 5.293 9.551 1.00 92.19 87 ARG A CA 1
ATOM 651 C C . ARG A 1 87 ? -12.094 4.558 9.673 1.00 92.19 87 ARG A C 1
ATOM 653 O O . ARG A 1 87 ? -12.101 3.327 9.640 1.00 92.19 87 ARG A O 1
ATOM 660 N N . ALA A 1 88 ? -10.996 5.289 9.850 1.00 93.56 88 ALA A N 1
ATOM 661 C CA . ALA A 1 88 ? -9.688 4.725 10.151 1.00 93.56 88 ALA A CA 1
ATOM 662 C C . ALA A 1 88 ? -9.725 3.926 11.459 1.00 93.56 88 ALA A C 1
ATOM 664 O O . ALA A 1 88 ? -9.229 2.805 11.490 1.00 93.56 88 ALA A O 1
ATOM 665 N N . GLN A 1 89 ? -10.394 4.432 12.498 1.00 94.44 89 GLN A N 1
ATOM 666 C CA . GLN A 1 89 ? -10.513 3.747 13.784 1.00 94.44 89 GLN A CA 1
ATOM 667 C C . GLN A 1 89 ? -11.234 2.398 13.657 1.00 94.44 89 GLN A C 1
ATOM 669 O O . GLN A 1 89 ? -10.726 1.382 14.125 1.00 94.44 89 GLN A O 1
ATOM 674 N N . ARG A 1 90 ? -12.362 2.349 12.932 1.00 94.44 90 ARG A N 1
ATOM 675 C CA . ARG A 1 90 ? -13.059 1.077 12.649 1.00 94.44 90 ARG A CA 1
ATOM 676 C C . ARG A 1 90 ? -12.211 0.095 11.844 1.00 94.44 90 ARG A C 1
ATOM 678 O O . ARG A 1 90 ? -12.370 -1.113 11.990 1.00 94.44 90 ARG A O 1
ATOM 685 N N . LEU A 1 91 ? -11.351 0.601 10.959 1.00 95.31 91 LEU A N 1
ATOM 686 C CA . LEU A 1 91 ? -10.418 -0.236 10.212 1.00 95.31 91 LEU A CA 1
ATOM 687 C C . LEU A 1 91 ? -9.337 -0.799 11.146 1.00 95.31 91 LEU A C 1
ATOM 689 O O . LEU A 1 91 ? -9.123 -2.006 11.150 1.00 95.31 91 LEU A O 1
ATOM 693 N N . ILE A 1 92 ? -8.730 0.049 11.981 1.00 95.75 92 ILE A N 1
ATOM 694 C CA . ILE A 1 92 ? -7.703 -0.321 12.967 1.00 95.75 92 ILE A CA 1
ATOM 695 C C . ILE A 1 92 ? -8.215 -1.382 13.944 1.00 95.75 92 ILE A C 1
ATOM 697 O O . ILE A 1 92 ? -7.490 -2.329 14.227 1.00 95.75 92 ILE A O 1
ATOM 701 N N . GLU A 1 93 ? -9.462 -1.276 14.411 1.00 95.62 93 GLU A N 1
ATOM 702 C CA . GLU A 1 93 ? -10.099 -2.275 15.287 1.00 95.62 93 GLU A CA 1
ATOM 703 C C . GLU A 1 93 ? -10.156 -3.679 14.669 1.00 95.62 93 GLU A C 1
ATOM 705 O O . GLU A 1 93 ? -10.224 -4.672 15.395 1.00 95.62 93 GLU A O 1
ATOM 710 N N . LYS A 1 94 ? -10.127 -3.771 13.335 1.00 95.38 94 LYS A N 1
ATOM 711 C CA . LYS A 1 94 ? -10.097 -5.039 12.606 1.00 95.38 94 LYS A CA 1
ATOM 712 C C . LYS A 1 94 ? -8.677 -5.509 12.274 1.00 95.38 94 LYS A C 1
ATOM 714 O O . LYS A 1 94 ? -8.500 -6.693 11.991 1.00 95.38 94 LYS A O 1
ATOM 719 N N . CYS A 1 95 ? -7.697 -4.611 12.285 1.00 95.56 95 CYS A N 1
ATOM 720 C CA . CYS A 1 95 ? -6.310 -4.909 11.956 1.00 95.56 95 CYS A CA 1
ATOM 721 C C . CYS A 1 95 ? -5.554 -5.560 13.124 1.00 95.56 95 CYS A C 1
ATOM 723 O O . CYS A 1 95 ? -5.884 -5.390 14.297 1.00 95.56 95 CYS A O 1
ATOM 725 N N . GLU A 1 96 ? -4.443 -6.215 12.798 1.00 93.94 96 GLU A N 1
ATOM 726 C CA . GLU A 1 96 ? -3.432 -6.613 13.777 1.00 93.94 96 GLU A CA 1
ATOM 727 C C . GLU A 1 96 ? -2.294 -5.590 13.795 1.00 93.94 96 GLU A C 1
ATOM 729 O O . GLU A 1 96 ? -2.068 -4.880 12.815 1.00 93.94 96 GLU A O 1
ATOM 734 N N . LYS A 1 97 ? -1.551 -5.484 14.901 1.00 93.00 97 LYS A N 1
ATOM 735 C CA . LYS A 1 97 ? -0.330 -4.668 14.900 1.00 93.00 97 LYS A CA 1
ATOM 736 C C . LYS A 1 97 ? 0.693 -5.292 13.951 1.00 93.00 97 LYS A C 1
ATOM 738 O O . LYS A 1 97 ? 0.939 -6.493 13.999 1.00 93.00 97 LYS A O 1
ATOM 743 N N . SER A 1 98 ? 1.318 -4.460 13.132 1.00 88.62 98 SER A N 1
ATOM 744 C CA . SER A 1 98 ? 2.260 -4.898 12.112 1.00 88.62 98 SER A CA 1
ATOM 745 C C . SER A 1 98 ? 3.574 -5.413 12.711 1.00 88.62 98 SER A C 1
ATOM 747 O O . SER A 1 98 ? 4.298 -4.627 13.329 1.00 88.62 98 SER A O 1
ATOM 749 N N . PRO A 1 99 ? 3.967 -6.674 12.470 1.00 86.94 99 PRO A N 1
ATOM 750 C CA . PRO A 1 99 ? 5.271 -7.167 12.882 1.00 86.94 99 PRO A CA 1
ATOM 751 C C . PRO A 1 99 ? 6.392 -6.676 11.964 1.00 86.94 99 PRO A C 1
ATOM 753 O O . PRO A 1 99 ? 6.157 -6.175 10.863 1.00 86.94 99 PRO A O 1
ATOM 756 N N . PHE A 1 100 ? 7.640 -6.898 12.359 1.00 80.00 100 PHE A N 1
ATOM 757 C CA . PHE A 1 100 ? 8.800 -6.733 11.484 1.00 80.00 100 PHE A CA 1
ATOM 758 C C . PHE A 1 100 ? 9.694 -7.977 11.518 1.00 80.00 100 PHE A C 1
ATOM 760 O O . PHE A 1 100 ? 9.698 -8.745 12.484 1.00 80.00 100 PHE A O 1
ATOM 767 N N . GLY A 1 101 ? 10.433 -8.194 10.429 1.00 75.44 101 GLY A N 1
ATOM 768 C CA . GLY A 1 101 ? 11.398 -9.286 10.331 1.00 75.44 101 GLY A CA 1
ATOM 769 C C . GLY A 1 101 ? 12.698 -8.942 11.053 1.00 75.44 101 GLY A C 1
ATOM 770 O O . GLY A 1 101 ? 13.204 -7.829 10.931 1.00 75.44 101 GLY A O 1
ATOM 771 N N . HIS A 1 102 ? 13.253 -9.900 11.789 1.00 69.00 102 HIS A N 1
ATOM 772 C CA . HIS A 1 102 ? 14.577 -9.795 12.393 1.00 69.00 102 HIS A CA 1
ATOM 773 C C . HIS A 1 102 ? 15.259 -11.167 12.352 1.00 69.00 102 HIS A C 1
ATOM 775 O O . HIS A 1 102 ? 14.895 -12.074 13.107 1.00 69.00 102 HIS A O 1
ATOM 781 N N . ASN A 1 103 ? 16.291 -11.312 11.516 1.00 72.44 103 ASN A N 1
ATOM 782 C CA . ASN A 1 103 ? 16.868 -12.608 11.137 1.00 72.44 103 ASN A CA 1
ATOM 783 C C . ASN A 1 103 ? 15.780 -13.530 10.546 1.00 72.44 103 ASN A C 1
ATOM 785 O O . ASN A 1 103 ? 15.012 -13.097 9.694 1.00 72.44 103 ASN A O 1
ATOM 789 N N . MET A 1 104 ? 15.680 -14.775 11.023 1.00 66.69 104 MET A N 1
ATOM 790 C CA . MET A 1 104 ? 14.668 -15.754 10.597 1.00 66.69 104 MET A CA 1
ATOM 791 C C . MET A 1 104 ? 13.343 -15.650 11.378 1.00 66.69 104 MET A C 1
ATOM 793 O O . MET A 1 104 ? 12.483 -16.515 11.237 1.00 66.69 104 MET A O 1
ATOM 797 N N . GLY A 1 105 ? 13.189 -14.648 12.252 1.00 66.81 105 GLY A N 1
ATOM 798 C CA . GLY A 1 105 ? 12.042 -14.518 13.153 1.00 66.81 105 GLY A CA 1
ATOM 799 C C . GLY A 1 105 ? 11.199 -13.267 12.912 1.00 66.81 105 GLY A C 1
ATOM 800 O O . GLY A 1 105 ? 11.678 -12.249 12.410 1.00 66.81 105 GLY A O 1
ATOM 801 N N . THR A 1 106 ? 9.946 -13.345 13.350 1.00 75.94 106 THR A N 1
ATOM 802 C CA . THR A 1 106 ? 8.983 -12.238 13.377 1.00 75.94 106 THR A CA 1
ATOM 803 C C . THR A 1 106 ? 8.969 -11.613 14.773 1.00 75.94 106 THR A C 1
ATOM 805 O O . THR A 1 106 ? 8.831 -12.334 15.762 1.00 75.94 106 THR A O 1
ATOM 808 N N . LYS A 1 107 ? 9.127 -10.288 14.879 1.00 80.69 107 LYS A N 1
ATOM 809 C CA . LYS A 1 107 ? 9.125 -9.551 16.156 1.00 80.69 107 LYS A CA 1
ATOM 810 C C . LYS A 1 107 ? 8.099 -8.416 16.167 1.00 80.69 107 LYS A C 1
ATOM 812 O O . LYS A 1 107 ? 7.704 -7.913 15.117 1.00 80.69 107 LYS A O 1
ATOM 817 N N . MET A 1 108 ? 7.714 -8.010 17.378 1.00 84.31 108 MET A N 1
ATOM 818 C CA . MET A 1 108 ? 6.810 -6.891 17.659 1.00 84.31 108 MET A CA 1
ATOM 819 C C . MET A 1 108 ? 7.548 -5.844 18.500 1.00 84.31 108 MET A C 1
ATOM 821 O O . MET A 1 108 ? 7.940 -6.136 19.626 1.00 84.31 108 MET A O 1
ATOM 825 N N . ASP A 1 109 ? 7.756 -4.651 17.946 1.00 88.06 109 ASP A N 1
ATOM 826 C CA . ASP A 1 109 ? 8.394 -3.506 18.608 1.00 88.06 109 ASP A CA 1
ATOM 827 C C . ASP A 1 109 ? 7.940 -2.225 17.903 1.00 88.06 109 ASP A C 1
ATOM 829 O O . ASP A 1 109 ? 8.280 -1.976 16.743 1.00 88.06 109 ASP A O 1
ATOM 833 N N . GLU A 1 110 ? 7.157 -1.412 18.607 1.00 87.56 110 GLU A N 1
ATOM 834 C CA . GLU A 1 110 ? 6.595 -0.174 18.064 1.00 87.56 110 GLU A CA 1
ATOM 835 C C . GLU A 1 110 ? 7.632 0.943 17.912 1.00 87.56 110 GLU A C 1
ATOM 837 O O . GLU A 1 110 ? 7.345 1.927 17.239 1.00 87.56 110 GLU A O 1
ATOM 842 N N . ASN A 1 111 ? 8.837 0.792 18.475 1.00 89.06 111 ASN A N 1
ATOM 843 C CA . ASN A 1 111 ? 9.956 1.698 18.197 1.00 89.06 111 ASN A CA 1
ATOM 844 C C . ASN A 1 111 ? 10.634 1.387 16.854 1.00 89.06 111 ASN A C 1
ATOM 846 O O . ASN A 1 111 ? 11.418 2.193 16.358 1.00 89.06 111 ASN A O 1
ATOM 850 N N . VAL A 1 112 ? 10.376 0.201 16.290 1.00 90.12 112 VAL A N 1
ATOM 851 C CA . VAL A 1 112 ? 10.876 -0.205 14.971 1.00 90.12 112 VAL A CA 1
ATOM 852 C C . VAL A 1 112 ? 9.797 -0.024 13.913 1.00 90.12 112 VAL A C 1
ATOM 854 O O . VAL A 1 112 ? 10.063 0.529 12.844 1.00 90.12 112 VAL A O 1
ATOM 857 N N . ARG A 1 113 ? 8.585 -0.511 14.191 1.00 93.88 113 ARG A N 1
ATOM 858 C CA . ARG A 1 113 ? 7.448 -0.444 13.275 1.00 93.88 113 ARG A CA 1
ATOM 859 C C . ARG A 1 113 ? 6.170 -0.171 14.053 1.00 93.88 113 ARG A C 1
ATOM 861 O O . ARG A 1 113 ? 5.665 -1.038 14.760 1.00 93.88 113 ARG A O 1
ATOM 868 N N . LYS A 1 114 ? 5.605 1.016 13.855 1.00 94.50 114 LYS A N 1
ATOM 869 C CA . LYS A 1 114 ? 4.316 1.420 14.417 1.00 94.50 114 LYS A CA 1
ATOM 870 C C . LYS A 1 114 ? 3.293 1.554 13.296 1.00 94.50 114 LYS A C 1
ATOM 872 O O . LYS A 1 114 ? 3.193 2.593 12.651 1.00 94.50 114 LYS A O 1
ATOM 877 N N . SER A 1 115 ? 2.570 0.472 13.036 1.00 96.06 115 SER A N 1
ATOM 878 C CA . SER A 1 115 ? 1.446 0.427 12.095 1.00 96.06 115 SER A CA 1
ATOM 879 C C . SER A 1 115 ? 0.537 -0.750 12.416 1.00 96.06 115 SER A C 1
ATOM 881 O O . SER A 1 115 ? 0.890 -1.617 13.219 1.00 96.06 115 SER A O 1
ATOM 883 N N . TRP A 1 116 ? -0.605 -0.793 11.744 1.00 97.06 116 TRP A N 1
ATOM 884 C CA . TRP A 1 116 ? -1.500 -1.938 11.736 1.00 97.06 116 TRP A CA 1
ATOM 885 C C . TRP A 1 116 ? -1.572 -2.545 10.337 1.00 97.06 116 TRP A C 1
ATOM 887 O O . TRP A 1 116 ? -1.466 -1.816 9.349 1.00 97.06 116 TRP A O 1
ATOM 897 N N . GLU A 1 117 ? -1.757 -3.860 10.244 1.00 97.06 117 GLU A N 1
ATOM 898 C CA . GLU A 1 117 ? -1.883 -4.578 8.981 1.00 97.06 117 GLU A CA 1
ATOM 899 C C . GLU A 1 117 ? -3.119 -5.476 8.914 1.00 97.06 117 GLU A C 1
ATOM 901 O O . GLU A 1 117 ? -3.592 -6.013 9.917 1.00 97.06 117 GLU A O 1
ATOM 906 N N . LEU A 1 118 ? -3.632 -5.626 7.693 1.00 96.81 118 LEU A N 1
ATOM 907 C CA . LEU A 1 118 ? -4.642 -6.609 7.324 1.00 96.81 118 LEU A CA 1
ATOM 908 C C . LEU A 1 118 ? -4.108 -7.511 6.222 1.00 96.81 118 LEU A C 1
ATOM 910 O O . LEU A 1 118 ? -3.501 -7.044 5.251 1.00 96.81 118 LEU A O 1
ATOM 914 N N . GLN A 1 119 ? -4.388 -8.801 6.380 1.00 96.31 119 GLN A N 1
ATOM 915 C CA . GLN A 1 119 ? -4.079 -9.824 5.394 1.00 96.31 119 GLN A CA 1
ATOM 916 C C . GLN A 1 119 ? -4.920 -9.631 4.119 1.00 96.31 119 GLN A C 1
ATOM 918 O O . GLN A 1 119 ? -6.016 -9.058 4.167 1.00 96.31 119 GLN A O 1
ATOM 923 N N . PRO A 1 120 ? -4.396 -10.046 2.953 1.00 96.25 120 PRO A N 1
ATOM 924 C CA . PRO A 1 120 ? -4.971 -9.692 1.660 1.00 96.25 120 PRO A CA 1
ATOM 925 C C . PRO A 1 120 ? -6.330 -10.356 1.407 1.00 96.25 120 PRO A C 1
ATOM 927 O O . PRO A 1 120 ? -7.136 -9.826 0.651 1.00 96.25 120 PRO A O 1
ATOM 930 N N . ASP A 1 121 ? -6.609 -11.482 2.056 1.00 96.69 121 ASP A N 1
ATOM 931 C CA . ASP A 1 121 ? -7.881 -12.204 2.006 1.00 96.69 121 ASP A CA 1
ATOM 932 C C . ASP A 1 121 ? -9.041 -11.449 2.673 1.00 96.69 121 ASP A C 1
ATOM 934 O O . ASP A 1 121 ? -10.198 -11.701 2.343 1.00 96.69 121 ASP A O 1
ATOM 938 N N . HIS A 1 122 ? -8.752 -10.476 3.542 1.00 96.94 122 HIS A N 1
ATOM 939 C CA . HIS A 1 122 ? -9.758 -9.606 4.158 1.00 96.94 122 HIS A CA 1
ATOM 940 C C . HIS A 1 122 ? -10.067 -8.336 3.358 1.00 96.94 122 HIS A C 1
ATOM 942 O O . HIS A 1 122 ? -10.930 -7.555 3.771 1.00 96.94 122 HIS A O 1
ATOM 948 N N . VAL A 1 123 ? -9.360 -8.089 2.250 1.00 97.38 123 VAL A N 1
ATOM 949 C CA . VAL A 1 123 ? -9.405 -6.818 1.516 1.00 97.38 123 VAL A CA 1
ATOM 950 C C . VAL A 1 123 ? -9.793 -7.050 0.061 1.00 97.38 123 VAL A C 1
ATOM 952 O O . VAL A 1 123 ? -9.188 -7.835 -0.660 1.00 97.38 123 VAL A O 1
ATOM 955 N N . GLN A 1 124 ? -10.792 -6.307 -0.407 1.00 96.81 124 GLN A N 1
ATOM 956 C CA . GLN A 1 124 ? -11.269 -6.362 -1.785 1.00 96.81 124 GLN A CA 1
ATOM 957 C C . GLN A 1 124 ? -11.200 -4.981 -2.431 1.00 96.81 124 GLN A C 1
ATOM 959 O O . GLN A 1 124 ? -11.560 -3.979 -1.818 1.00 96.81 124 GLN A O 1
ATOM 964 N N . PHE A 1 125 ? -10.819 -4.941 -3.706 1.00 95.88 125 PHE A N 1
ATOM 965 C CA . PHE A 1 125 ? -10.895 -3.751 -4.553 1.00 95.88 125 PHE A CA 1
ATOM 966 C C . PHE A 1 125 ? -12.077 -3.913 -5.506 1.00 95.88 125 PHE A C 1
ATOM 968 O O . PHE A 1 125 ? -12.005 -4.655 -6.484 1.00 95.88 125 PHE A O 1
ATOM 975 N N . ARG A 1 126 ? -13.201 -3.269 -5.187 1.00 96.00 126 ARG A N 1
ATOM 976 C CA . ARG A 1 126 ? -14.477 -3.469 -5.893 1.00 96.00 126 ARG A CA 1
ATOM 977 C C . ARG A 1 126 ? -14.680 -2.555 -7.094 1.00 96.00 126 ARG A C 1
ATOM 979 O O . ARG A 1 126 ? -15.687 -2.707 -7.778 1.00 96.00 126 ARG A O 1
ATOM 986 N N . ASN A 1 127 ? -13.759 -1.633 -7.372 1.00 95.62 127 ASN A N 1
ATOM 987 C CA . ASN A 1 127 ? -13.770 -0.880 -8.620 1.00 95.62 127 ASN A CA 1
ATOM 988 C C . ASN A 1 127 ? -13.060 -1.687 -9.731 1.00 95.62 127 ASN A C 1
ATOM 990 O O . ASN A 1 127 ? -11.836 -1.820 -9.681 1.00 95.62 127 ASN A O 1
ATOM 994 N N . PRO A 1 128 ? -13.764 -2.182 -10.769 1.00 94.25 128 PRO A N 1
ATOM 995 C CA . PRO A 1 128 ? -13.134 -2.947 -11.849 1.00 94.25 128 PRO A CA 1
ATOM 996 C C . PRO A 1 128 ? -12.069 -2.149 -12.612 1.00 94.25 128 PRO A C 1
ATOM 998 O O . PRO A 1 128 ? -11.081 -2.719 -13.068 1.00 94.25 128 PR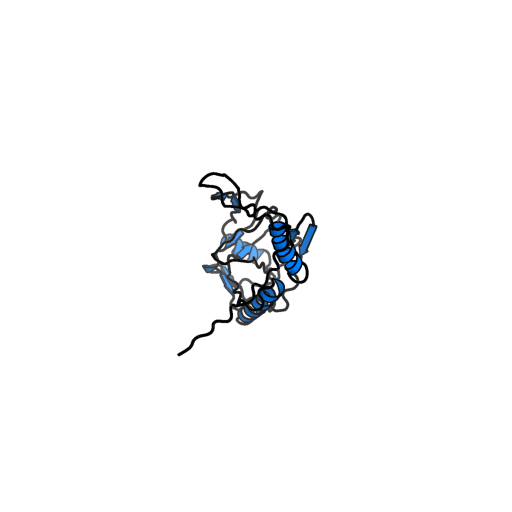O A O 1
ATOM 1001 N N . MET A 1 129 ? -12.225 -0.822 -12.694 1.00 95.25 129 MET A N 1
ATOM 1002 C CA . MET A 1 129 ? -11.242 0.055 -13.335 1.00 95.25 129 MET A CA 1
ATOM 1003 C C . MET A 1 129 ? -9.916 0.092 -12.572 1.00 95.25 129 MET A C 1
ATOM 1005 O O . MET A 1 129 ? -8.874 0.328 -13.179 1.00 95.25 129 MET A O 1
ATOM 1009 N N . TRP A 1 130 ? -9.935 -0.185 -11.265 1.00 94.56 130 TRP A N 1
ATOM 1010 C CA . TRP A 1 130 ? -8.720 -0.305 -10.465 1.00 94.56 130 TRP A CA 1
ATOM 1011 C C . TRP A 1 130 ? -7.909 -1.531 -10.884 1.00 94.56 130 TRP A C 1
ATOM 1013 O O . TRP A 1 130 ? -6.702 -1.430 -11.060 1.00 94.56 130 TRP A O 1
ATOM 1023 N N . LYS A 1 1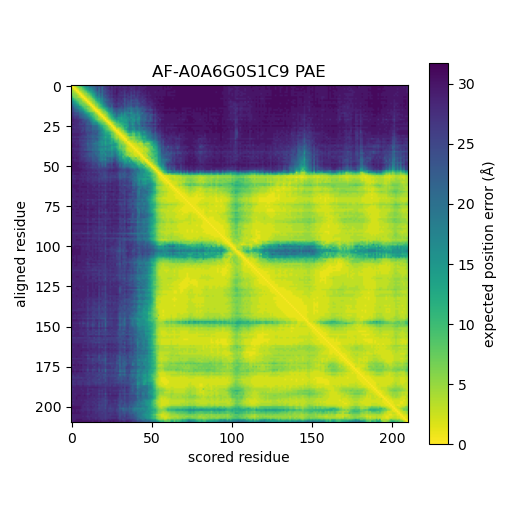31 ? -8.568 -2.667 -11.158 1.00 92.06 131 LYS A N 1
ATOM 1024 C CA . LYS A 1 131 ? -7.898 -3.866 -11.685 1.00 92.06 131 LYS A CA 1
ATOM 1025 C C . LYS A 1 131 ? -7.198 -3.571 -13.014 1.00 92.06 131 LYS A C 1
ATOM 1027 O O . LYS A 1 131 ? -6.008 -3.836 -13.147 1.00 92.06 131 LYS A O 1
ATOM 1032 N N . THR A 1 132 ? -7.908 -2.963 -13.964 1.00 93.88 132 THR A N 1
ATOM 1033 C CA . THR A 1 132 ? -7.329 -2.577 -15.261 1.00 93.88 132 THR A CA 1
ATOM 1034 C C . THR A 1 132 ? -6.192 -1.563 -15.110 1.00 93.88 132 THR A C 1
ATOM 1036 O O . THR A 1 132 ? -5.200 -1.636 -15.832 1.00 93.88 132 THR A O 1
ATOM 1039 N N . GLY A 1 133 ? -6.309 -0.614 -14.178 1.00 95.19 133 GLY A N 1
ATOM 1040 C CA . GLY A 1 133 ? -5.242 0.340 -13.878 1.00 95.19 133 GLY A CA 1
ATOM 1041 C C . GLY A 1 133 ? -3.994 -0.336 -13.303 1.00 95.19 133 GLY A C 1
ATOM 1042 O O . GLY A 1 133 ? -2.891 -0.061 -13.765 1.00 95.19 133 GLY A O 1
ATOM 1043 N N . MET A 1 134 ? -4.158 -1.287 -12.378 1.00 95.31 134 MET A N 1
ATOM 1044 C CA . MET A 1 134 ? -3.052 -2.075 -11.819 1.00 95.31 134 MET A CA 1
ATOM 1045 C C . MET A 1 134 ? -2.342 -2.918 -12.886 1.00 95.31 134 MET A C 1
ATOM 1047 O O . MET A 1 134 ? -1.119 -3.008 -12.868 1.00 95.31 134 MET A O 1
ATOM 1051 N N . GLU A 1 135 ? -3.076 -3.500 -13.839 1.00 93.94 135 GLU A N 1
ATOM 1052 C CA . GLU A 1 135 ? -2.495 -4.242 -14.972 1.00 93.94 135 GLU A CA 1
ATOM 1053 C C . GLU A 1 135 ? -1.648 -3.329 -15.876 1.00 93.94 135 GLU A C 1
ATOM 1055 O O . GLU A 1 135 ? -0.530 -3.686 -16.250 1.00 93.94 135 GLU A O 1
ATOM 1060 N N . LYS A 1 136 ? -2.135 -2.118 -16.180 1.00 94.00 136 LYS A N 1
ATOM 1061 C CA . LYS A 1 136 ? -1.362 -1.111 -16.933 1.00 94.00 136 LYS A CA 1
ATOM 1062 C C . LYS A 1 136 ? -0.120 -0.662 -16.171 1.00 94.00 136 LYS A C 1
ATOM 1064 O O . LYS A 1 136 ? 0.956 -0.563 -16.757 1.00 94.00 136 LYS A O 1
ATOM 1069 N N . MET A 1 137 ? -0.264 -0.436 -14.869 1.00 93.75 137 MET A N 1
ATOM 1070 C CA . MET A 1 137 ? 0.841 -0.035 -14.012 1.00 93.75 137 MET A CA 1
ATOM 1071 C C . MET A 1 137 ? 1.897 -1.131 -13.904 1.00 93.75 137 MET A C 1
ATOM 1073 O O . MET A 1 137 ? 3.080 -0.821 -13.975 1.00 93.75 137 MET A O 1
ATOM 1077 N N . ALA A 1 138 ? 1.506 -2.406 -13.840 1.00 94.38 138 ALA A N 1
ATOM 1078 C CA . ALA A 1 138 ? 2.446 -3.523 -13.872 1.00 94.38 138 ALA A CA 1
ATOM 1079 C C . ALA A 1 138 ? 3.294 -3.529 -15.156 1.00 94.38 138 ALA A C 1
ATOM 1081 O O . ALA A 1 138 ? 4.504 -3.733 -15.079 1.00 94.38 138 ALA A O 1
ATOM 1082 N N . ALA A 1 139 ? 2.696 -3.232 -16.315 1.00 93.12 139 ALA A N 1
ATOM 1083 C CA . ALA A 1 139 ? 3.432 -3.106 -17.575 1.00 93.12 139 ALA A CA 1
ATOM 1084 C C . ALA A 1 139 ? 4.399 -1.907 -17.573 1.00 93.12 139 ALA A C 1
ATOM 1086 O O . ALA A 1 139 ? 5.544 -2.035 -18.001 1.00 93.12 139 ALA A O 1
ATOM 1087 N N . THR A 1 140 ? 3.975 -0.751 -17.048 1.00 92.06 140 THR A N 1
ATOM 1088 C CA . THR A 1 140 ? 4.859 0.417 -16.884 1.00 92.06 140 THR A CA 1
ATOM 1089 C C . THR A 1 140 ? 6.011 0.126 -15.922 1.00 92.06 140 THR A C 1
ATOM 1091 O O . THR A 1 140 ? 7.148 0.503 -16.197 1.00 92.06 140 THR A O 1
ATOM 1094 N N . ILE A 1 141 ? 5.742 -0.570 -14.815 1.00 92.81 141 ILE A N 1
ATOM 1095 C CA . ILE A 1 141 ? 6.768 -0.986 -13.858 1.00 92.81 141 ILE A CA 1
ATOM 1096 C C . ILE A 1 141 ? 7.756 -1.943 -14.525 1.00 92.81 141 ILE A C 1
ATOM 1098 O O . ILE A 1 141 ? 8.960 -1.747 -14.391 1.00 92.81 141 ILE A O 1
ATOM 1102 N N . ALA A 1 142 ? 7.265 -2.931 -15.276 1.00 92.56 142 ALA A N 1
ATOM 1103 C CA . ALA A 1 142 ? 8.108 -3.871 -16.003 1.00 92.56 142 ALA A CA 1
ATOM 1104 C C . ALA A 1 142 ? 9.075 -3.141 -16.940 1.00 92.56 142 ALA A C 1
ATOM 1106 O O . ALA A 1 142 ? 10.277 -3.374 -16.871 1.00 92.56 142 ALA A O 1
ATOM 1107 N N . ASP A 1 143 ? 8.578 -2.204 -17.749 1.00 91.50 143 ASP A N 1
ATOM 1108 C CA . ASP A 1 143 ? 9.409 -1.413 -18.662 1.00 91.50 143 ASP A CA 1
ATOM 1109 C C . ASP A 1 143 ? 10.480 -0.603 -17.906 1.00 91.50 143 ASP A C 1
ATOM 1111 O O . ASP A 1 143 ? 11.670 -0.726 -18.198 1.00 91.50 143 ASP A O 1
ATOM 1115 N N . ARG A 1 144 ? 10.091 0.140 -16.858 1.00 90.56 144 ARG A N 1
ATOM 1116 C CA . ARG A 1 144 ? 11.012 0.992 -16.074 1.00 90.56 144 ARG A CA 1
ATOM 1117 C C . ARG A 1 144 ? 12.086 0.217 -15.313 1.00 90.56 144 ARG A C 1
ATOM 1119 O O . ARG A 1 144 ? 13.201 0.712 -15.151 1.00 90.56 144 ARG A O 1
ATOM 1126 N N . LEU A 1 145 ? 11.757 -0.989 -14.856 1.00 90.44 145 LEU A N 1
ATOM 1127 C CA . LEU A 1 145 ? 12.695 -1.890 -14.184 1.00 90.44 145 LEU A CA 1
ATOM 1128 C C . LEU A 1 145 ? 13.568 -2.690 -15.176 1.00 90.44 145 LEU A C 1
ATOM 1130 O O . LEU A 1 145 ? 14.463 -3.423 -14.754 1.00 90.44 145 LEU A O 1
ATOM 1134 N N . GLY A 1 146 ? 13.342 -2.557 -16.489 1.00 90.88 146 GLY A N 1
ATOM 1135 C CA . GLY A 1 146 ? 14.109 -3.250 -17.528 1.00 90.88 146 GLY A CA 1
ATOM 1136 C C . GLY A 1 146 ? 13.643 -4.680 -17.829 1.00 90.88 146 GLY A C 1
ATOM 1137 O O . GLY A 1 146 ? 14.426 -5.480 -18.341 1.00 90.88 146 GLY A O 1
ATOM 1138 N N . TYR A 1 147 ? 12.382 -4.985 -17.529 1.00 88.94 147 TYR A N 1
ATOM 1139 C CA . TYR A 1 147 ?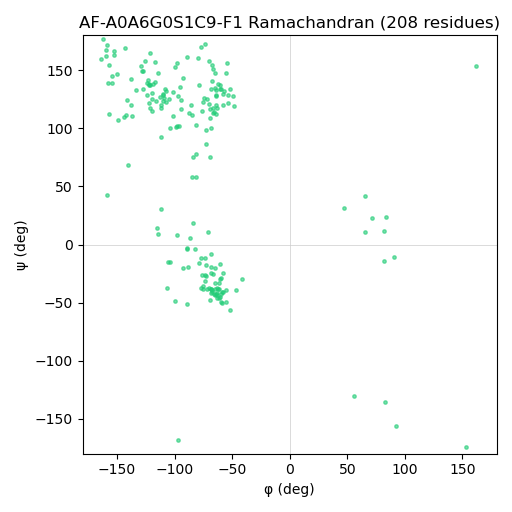 11.683 -6.257 -17.743 1.00 88.94 147 TYR A CA 1
ATOM 1140 C C . TYR A 1 147 ? 10.577 -6.147 -18.807 1.00 88.94 147 TYR A C 1
ATOM 1142 O O . TYR A 1 147 ? 9.569 -6.838 -18.720 1.00 88.94 147 TYR A O 1
ATOM 1150 N N . LYS A 1 148 ? 10.738 -5.272 -19.807 1.00 82.31 148 LYS A N 1
ATOM 1151 C CA . LYS A 1 148 ? 9.714 -4.923 -20.812 1.00 82.31 148 LYS A CA 1
ATOM 1152 C C . LYS A 1 148 ? 8.975 -6.116 -21.437 1.00 82.31 148 LYS A C 1
ATOM 1154 O O . LYS A 1 148 ? 7.766 -6.042 -21.638 1.00 82.31 148 LYS A O 1
ATOM 1159 N N . ASP A 1 149 ? 9.688 -7.205 -21.711 1.00 86.06 149 ASP A N 1
ATOM 1160 C CA . ASP A 1 149 ? 9.139 -8.403 -22.360 1.00 86.06 149 ASP A CA 1
ATOM 1161 C C . ASP A 1 149 ? 8.760 -9.516 -21.364 1.00 86.06 149 ASP A C 1
ATOM 1163 O O . ASP A 1 149 ? 8.430 -10.633 -21.763 1.00 86.06 149 ASP A O 1
ATOM 1167 N N . ILE A 1 150 ? 8.800 -9.227 -20.059 1.00 90.06 150 ILE A N 1
ATOM 1168 C CA . ILE A 1 150 ? 8.435 -10.158 -18.990 1.00 90.06 150 ILE A CA 1
ATOM 1169 C C . ILE A 1 150 ? 7.147 -9.660 -18.324 1.00 90.06 150 ILE A C 1
ATOM 1171 O O . ILE A 1 150 ? 7.137 -8.578 -17.730 1.00 90.06 150 ILE A O 1
ATOM 1175 N N . PRO A 1 151 ? 6.049 -10.433 -18.379 1.00 89.75 151 PRO A N 1
ATOM 1176 C CA . PRO A 1 151 ? 4.807 -10.032 -17.739 1.00 89.75 151 PRO A CA 1
ATOM 1177 C C . PRO A 1 151 ? 4.982 -10.012 -16.218 1.00 89.75 151 PRO A C 1
ATOM 1179 O O . PRO A 1 151 ? 5.219 -11.044 -15.590 1.00 89.75 151 PRO A O 1
ATOM 1182 N N . LEU A 1 152 ? 4.835 -8.828 -15.621 1.00 93.62 152 LEU A N 1
ATOM 1183 C CA . LEU A 1 152 ? 4.768 -8.672 -14.172 1.00 93.62 152 LEU A CA 1
ATOM 1184 C C . LEU A 1 152 ? 3.319 -8.693 -13.695 1.00 93.62 152 LEU A C 1
ATOM 1186 O O . LEU A 1 152 ? 2.419 -8.138 -14.327 1.00 93.62 152 LEU A O 1
ATOM 1190 N N . HIS A 1 153 ? 3.107 -9.301 -12.531 1.00 92.75 153 HIS A N 1
ATOM 1191 C CA . HIS A 1 153 ? 1.809 -9.351 -11.874 1.00 92.75 153 HIS A CA 1
ATOM 1192 C C . HIS A 1 153 ? 1.903 -8.735 -10.482 1.00 92.75 153 HIS A C 1
ATOM 1194 O O . HIS A 1 153 ? 2.652 -9.209 -9.629 1.00 92.75 153 HIS A O 1
ATOM 1200 N N . CYS A 1 154 ? 1.104 -7.699 -10.232 1.00 93.94 154 CYS A N 1
ATOM 1201 C CA . CYS A 1 154 ? 0.949 -7.151 -8.892 1.00 93.94 154 CYS A CA 1
ATOM 1202 C C . CYS A 1 154 ? 0.063 -8.080 -8.058 1.00 93.94 154 CYS A C 1
ATOM 1204 O O . CYS A 1 154 ? -1.085 -8.347 -8.415 1.00 93.94 154 CYS A O 1
ATOM 1206 N N . VAL A 1 155 ? 0.587 -8.544 -6.928 1.00 93.88 155 VAL A N 1
ATOM 1207 C CA . VAL A 1 155 ? -0.151 -9.353 -5.955 1.00 93.88 155 VAL A CA 1
ATOM 1208 C C . VAL A 1 155 ? -0.315 -8.527 -4.688 1.00 93.88 155 VAL A C 1
ATOM 1210 O O . VAL A 1 155 ? 0.668 -8.012 -4.156 1.00 93.88 155 VAL A O 1
ATOM 1213 N N . LEU A 1 156 ? -1.551 -8.392 -4.202 1.00 95.44 156 LEU A N 1
ATOM 1214 C CA . LEU A 1 156 ? -1.800 -7.730 -2.925 1.00 95.44 156 LEU A CA 1
ATOM 1215 C C . LEU A 1 156 ? -1.136 -8.542 -1.812 1.00 95.44 156 LEU A C 1
ATOM 1217 O O . LEU A 1 156 ? -1.503 -9.693 -1.585 1.00 95.44 156 LEU A O 1
ATOM 1221 N N . TYR A 1 157 ? -0.171 -7.934 -1.126 1.00 94.81 157 TYR A N 1
ATOM 1222 C CA . TYR A 1 157 ? 0.484 -8.562 0.016 1.00 94.81 157 TYR A CA 1
ATOM 1223 C C . TYR A 1 157 ? -0.242 -8.249 1.322 1.00 94.81 157 TYR A C 1
ATOM 1225 O O . TYR A 1 157 ? -0.560 -9.162 2.069 1.00 94.81 157 TYR A O 1
ATOM 1233 N N . LYS A 1 158 ? -0.513 -6.969 1.594 1.00 95.62 158 LYS A N 1
ATOM 1234 C CA . LYS A 1 158 ? -1.262 -6.519 2.772 1.00 95.62 158 LYS A CA 1
ATOM 1235 C C . LYS A 1 158 ? -1.749 -5.090 2.619 1.00 95.62 158 LYS A C 1
ATOM 1237 O O . LYS A 1 158 ? -1.183 -4.320 1.844 1.00 95.62 158 LYS A O 1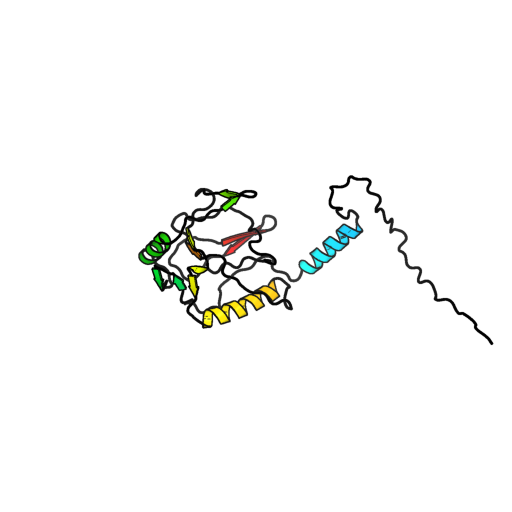
ATOM 1242 N N . LEU A 1 159 ? -2.762 -4.741 3.402 1.00 96.81 159 LEU A N 1
ATOM 1243 C CA . LEU A 1 159 ? -3.163 -3.358 3.641 1.00 96.81 159 LEU A CA 1
ATOM 1244 C C . LEU A 1 159 ? -2.499 -2.870 4.929 1.00 96.81 159 LEU A C 1
ATOM 1246 O O . LEU A 1 159 ? -2.493 -3.591 5.924 1.00 96.81 159 LEU A O 1
ATOM 1250 N N . LEU A 1 160 ? -1.956 -1.654 4.909 1.00 96.56 160 LEU A N 1
ATOM 1251 C CA . LEU A 1 160 ? -1.339 -1.020 6.069 1.00 96.56 160 LEU A CA 1
ATOM 1252 C C . LEU A 1 160 ? -2.090 0.241 6.463 1.00 96.56 160 LEU A C 1
ATOM 1254 O O . LEU A 1 160 ? -2.484 1.024 5.604 1.00 96.56 160 LEU A O 1
ATOM 1258 N N . VAL A 1 161 ? -2.236 0.444 7.769 1.00 95.88 161 VAL A N 1
ATOM 1259 C CA . VAL A 1 161 ? -2.763 1.675 8.353 1.00 95.88 161 VAL A CA 1
ATOM 1260 C C . VAL A 1 161 ? -1.692 2.263 9.259 1.00 95.88 161 VAL A C 1
ATOM 1262 O O . VAL A 1 161 ? -1.191 1.592 10.165 1.00 95.88 161 VAL A O 1
ATOM 1265 N N . TYR A 1 162 ? -1.340 3.519 9.009 1.00 94.50 162 TYR A N 1
ATOM 1266 C CA . TYR A 1 162 ? -0.454 4.303 9.859 1.00 94.50 162 TYR A CA 1
ATOM 1267 C C . TYR A 1 162 ? -1.288 5.387 10.534 1.00 94.50 162 TYR A C 1
ATOM 1269 O O . TYR A 1 162 ? -1.978 6.153 9.870 1.00 94.50 162 TYR A O 1
ATOM 1277 N N . GLY A 1 163 ? -1.256 5.401 11.863 1.00 93.00 163 GLY A N 1
ATOM 1278 C CA . GLY A 1 163 ? -1.832 6.470 12.672 1.00 93.00 163 GLY A CA 1
ATOM 1279 C C . GLY A 1 163 ? -0.760 7.476 13.077 1.00 93.00 163 GLY A C 1
ATOM 1280 O O . GLY A 1 163 ? 0.376 7.422 12.604 1.00 93.00 163 GLY A O 1
ATOM 1281 N N . GLU A 1 164 ? -1.098 8.358 14.010 1.00 91.88 164 GLU A N 1
ATOM 1282 C CA . GLU A 1 164 ? -0.175 9.382 14.497 1.00 91.88 164 GLU A CA 1
ATOM 1283 C C . GLU A 1 164 ? 1.136 8.790 15.056 1.00 91.88 164 GLU A C 1
ATOM 1285 O O . GLU A 1 164 ? 1.159 7.822 15.837 1.00 91.88 164 GLU A O 1
ATOM 1290 N N . GLY A 1 165 ? 2.261 9.368 14.621 1.00 92.94 165 GLY A N 1
ATOM 1291 C CA . GLY A 1 165 ? 3.610 8.889 14.936 1.00 92.94 165 GLY A CA 1
ATOM 1292 C C . GLY A 1 165 ? 3.935 7.505 14.357 1.00 92.94 165 GLY A C 1
ATOM 1293 O O . GLY A 1 165 ? 4.926 6.887 14.758 1.00 92.94 165 GLY A O 1
ATOM 1294 N N . GLY A 1 166 ? 3.083 6.984 13.470 1.00 93.81 166 GLY A N 1
ATOM 1295 C CA . GLY A 1 166 ? 3.306 5.744 12.747 1.00 93.81 166 GLY A CA 1
ATOM 1296 C C . GLY A 1 166 ? 4.561 5.837 11.889 1.00 93.81 166 GLY A C 1
ATOM 1297 O O . GLY A 1 166 ? 4.828 6.859 11.263 1.00 93.81 166 GLY A O 1
ATOM 1298 N N . HIS A 1 167 ? 5.356 4.774 11.886 1.00 94.56 167 HIS A N 1
ATOM 1299 C CA . HIS A 1 167 ? 6.622 4.741 11.165 1.00 94.56 167 HIS A CA 1
ATOM 1300 C C . HIS A 1 167 ? 7.073 3.305 10.918 1.00 94.56 167 HIS A C 1
ATOM 1302 O O . HIS A 1 167 ? 6.575 2.352 11.526 1.00 94.56 167 HIS A O 1
ATOM 1308 N N . PHE A 1 168 ? 8.066 3.166 10.049 1.00 94.12 168 PHE A N 1
ATOM 1309 C CA . PHE A 1 168 ? 8.896 1.979 9.958 1.00 94.12 168 PHE A CA 1
ATOM 1310 C C . PHE A 1 168 ? 10.338 2.449 9.764 1.00 94.12 168 PHE A C 1
ATOM 1312 O O . PHE A 1 168 ? 10.627 3.179 8.816 1.00 94.12 168 PHE A O 1
ATOM 1319 N N . LEU A 1 169 ? 11.231 2.082 10.685 1.00 92.56 169 LEU A N 1
ATOM 1320 C CA . LEU A 1 169 ? 12.649 2.404 10.566 1.00 92.56 169 LEU A CA 1
ATOM 1321 C C . LEU A 1 169 ? 13.220 1.910 9.234 1.00 92.56 169 LEU A C 1
ATOM 1323 O O . LEU A 1 169 ? 12.713 0.960 8.634 1.00 92.56 169 LEU A O 1
ATOM 1327 N N . LYS A 1 170 ? 14.309 2.550 8.796 1.00 91.19 170 LYS A N 1
ATOM 1328 C CA . LYS A 1 170 ? 15.039 2.183 7.581 1.00 91.19 170 LYS A CA 1
ATOM 1329 C C . LYS A 1 170 ? 15.301 0.675 7.556 1.00 91.19 170 LYS A C 1
ATOM 1331 O O . LYS A 1 170 ? 15.997 0.143 8.418 1.00 91.19 170 LYS A O 1
ATOM 1336 N N . HIS A 1 171 ? 14.762 0.017 6.541 1.00 90.25 171 HIS A N 1
ATOM 1337 C CA . HIS A 1 171 ? 14.875 -1.418 6.333 1.00 90.25 171 HIS A CA 1
ATOM 1338 C C . HIS A 1 171 ? 15.008 -1.714 4.840 1.00 90.25 171 HIS A C 1
ATOM 1340 O O . HIS A 1 171 ? 14.820 -0.840 3.993 1.00 90.25 171 HIS A O 1
ATOM 1346 N N . GLN A 1 172 ? 15.347 -2.961 4.540 1.00 88.75 172 GLN A N 1
ATOM 1347 C CA . GLN A 1 172 ? 15.269 -3.515 3.201 1.00 88.75 172 GLN A CA 1
ATOM 1348 C C . GLN A 1 172 ? 14.134 -4.533 3.190 1.00 88.75 172 GLN A C 1
ATOM 1350 O O . GLN A 1 172 ? 14.081 -5.413 4.055 1.00 88.75 172 GLN A O 1
ATOM 1355 N N . ASP A 1 173 ? 13.224 -4.402 2.230 1.00 87.56 173 ASP A N 1
ATOM 1356 C CA . ASP A 1 173 ? 12.213 -5.425 2.008 1.00 87.56 173 ASP A CA 1
ATOM 1357 C C . ASP A 1 173 ? 12.880 -6.739 1.606 1.00 87.56 173 ASP A C 1
ATOM 1359 O O . ASP A 1 173 ? 13.816 -6.772 0.807 1.00 87.56 173 ASP A O 1
ATOM 1363 N N . THR A 1 174 ? 12.380 -7.833 2.172 1.00 85.50 174 THR A N 1
ATOM 1364 C CA . THR A 1 174 ? 12.768 -9.179 1.753 1.00 85.50 174 THR A CA 1
ATOM 1365 C C . THR A 1 174 ? 11.717 -9.758 0.827 1.00 85.50 174 THR A C 1
ATOM 1367 O O . THR A 1 174 ? 10.534 -9.422 0.935 1.00 85.50 174 THR A O 1
ATOM 1370 N N . GLU A 1 175 ? 12.148 -10.668 -0.038 1.00 87.50 175 GLU A N 1
ATOM 1371 C CA . GLU A 1 175 ? 11.261 -11.447 -0.889 1.00 87.50 175 GLU A CA 1
ATOM 1372 C C . GLU A 1 175 ? 10.180 -12.142 -0.045 1.00 87.50 175 GLU A C 1
ATOM 1374 O O . GLU A 1 175 ? 10.471 -12.766 0.981 1.00 87.50 175 GLU A O 1
ATOM 1379 N N . LYS A 1 176 ? 8.911 -11.980 -0.436 1.00 87.25 176 LYS A N 1
ATOM 1380 C CA . LYS A 1 176 ? 7.753 -12.556 0.278 1.00 87.25 176 LYS A CA 1
ATOM 1381 C C . LYS A 1 176 ? 7.135 -13.745 -0.443 1.00 87.25 176 LYS A C 1
ATOM 1383 O O . LYS A 1 176 ? 6.334 -14.470 0.140 1.00 87.25 176 LYS A O 1
ATOM 1388 N N . LYS A 1 177 ? 7.481 -13.921 -1.713 1.00 86.00 177 LYS A N 1
ATOM 1389 C CA . LYS A 1 177 ? 6.986 -14.971 -2.591 1.00 86.00 177 LYS A CA 1
ATOM 1390 C C . LYS A 1 177 ? 8.032 -15.207 -3.666 1.00 86.00 177 LYS A C 1
ATOM 1392 O O . LYS A 1 177 ? 8.547 -14.226 -4.183 1.00 86.00 177 LYS A O 1
ATOM 1397 N N . ASP A 1 178 ? 8.266 -16.470 -4.000 1.00 88.69 178 ASP A N 1
ATOM 1398 C CA . ASP A 1 178 ? 9.180 -16.865 -5.072 1.00 88.69 178 ASP A CA 1
ATOM 1399 C C . ASP A 1 178 ? 8.907 -16.079 -6.365 1.00 88.69 178 ASP A C 1
ATOM 1401 O O . ASP A 1 178 ? 7.758 -15.982 -6.822 1.00 88.69 178 ASP A O 1
ATOM 1405 N N . GLY A 1 179 ? 9.961 -15.472 -6.907 1.00 88.88 179 GLY A N 1
ATOM 1406 C CA . GLY A 1 179 ? 9.908 -14.620 -8.091 1.00 88.88 179 GLY A CA 1
ATOM 1407 C C . GLY A 1 179 ? 9.470 -13.177 -7.816 1.00 88.88 179 GLY A C 1
ATOM 1408 O O . GLY A 1 179 ? 9.174 -12.443 -8.763 1.00 88.88 179 GLY A O 1
ATOM 1409 N N . MET A 1 180 ? 9.408 -12.734 -6.555 1.00 93.25 180 MET A N 1
ATOM 1410 C CA . MET A 1 180 ? 9.149 -11.328 -6.233 1.00 93.25 180 MET A CA 1
ATOM 1411 C C . MET A 1 180 ? 10.409 -10.494 -6.483 1.00 93.25 180 MET A C 1
ATOM 1413 O O . MET A 1 180 ? 11.410 -10.614 -5.785 1.00 93.25 180 MET A O 1
ATOM 1417 N N . ILE A 1 181 ? 10.318 -9.581 -7.450 1.00 91.12 181 ILE A N 1
ATOM 1418 C CA . ILE A 1 181 ? 11.440 -8.723 -7.863 1.00 91.12 181 ILE A CA 1
ATOM 1419 C C . ILE A 1 181 ? 11.347 -7.277 -7.357 1.00 91.12 181 ILE A C 1
ATOM 1421 O O . ILE A 1 181 ? 12.325 -6.539 -7.435 1.00 91.12 181 ILE A O 1
ATOM 1425 N N . ALA A 1 182 ? 10.173 -6.845 -6.888 1.00 93.25 182 ALA A N 1
ATOM 1426 C CA . ALA A 1 182 ? 9.926 -5.466 -6.476 1.00 93.25 182 ALA A CA 1
ATOM 1427 C C . ALA A 1 182 ? 8.749 -5.363 -5.497 1.00 93.25 182 ALA A C 1
ATOM 1429 O O . ALA A 1 182 ? 7.825 -6.179 -5.529 1.00 93.25 182 ALA A O 1
ATOM 1430 N N . THR A 1 183 ? 8.760 -4.307 -4.682 1.00 94.19 183 THR A N 1
ATOM 1431 C CA . THR A 1 183 ? 7.616 -3.875 -3.871 1.00 94.19 183 THR A CA 1
ATOM 1432 C C . THR A 1 183 ? 6.935 -2.692 -4.554 1.00 94.19 183 THR A C 1
ATOM 1434 O O . THR A 1 183 ? 7.588 -1.711 -4.902 1.00 94.19 183 THR A O 1
ATOM 1437 N N . LEU A 1 184 ? 5.612 -2.759 -4.698 1.00 94.81 184 LEU A N 1
ATOM 1438 C CA . LEU A 1 184 ? 4.779 -1.622 -5.078 1.00 94.81 184 LEU A CA 1
ATOM 1439 C C . LEU A 1 184 ? 3.973 -1.167 -3.859 1.00 94.81 184 LEU A C 1
ATOM 1441 O O . LEU A 1 184 ? 3.192 -1.942 -3.308 1.00 94.81 184 LEU A O 1
ATOM 1445 N N . VAL A 1 185 ? 4.132 0.099 -3.479 1.00 95.12 185 VAL A N 1
ATOM 1446 C CA . VAL A 1 185 ? 3.310 0.756 -2.459 1.00 95.12 185 VAL A CA 1
ATOM 1447 C C . VAL A 1 185 ? 2.346 1.700 -3.165 1.00 95.12 185 VAL A C 1
ATOM 1449 O O . VAL A 1 185 ? 2.771 2.553 -3.938 1.00 95.12 185 VAL A O 1
ATOM 1452 N N . VAL A 1 186 ? 1.051 1.540 -2.903 1.00 94.56 186 VAL A N 1
ATOM 1453 C CA . VAL A 1 186 ? 0.014 2.461 -3.376 1.00 94.56 186 VAL A CA 1
ATOM 1454 C C . VAL A 1 186 ? -0.625 3.099 -2.156 1.00 94.56 186 VAL A C 1
ATOM 1456 O O . VAL A 1 186 ? -1.128 2.383 -1.290 1.00 94.56 186 VAL A O 1
ATOM 1459 N N . GLN A 1 187 ? -0.605 4.426 -2.099 1.00 93.44 187 GLN A N 1
ATOM 1460 C CA . GLN A 1 187 ? -1.287 5.203 -1.075 1.00 93.44 187 GLN A CA 1
ATOM 1461 C C . GLN A 1 187 ? -2.585 5.746 -1.684 1.00 93.44 187 GLN A C 1
ATOM 1463 O O . GLN A 1 187 ? -2.532 6.535 -2.617 1.00 93.44 187 GLN A O 1
ATOM 1468 N N . PRO A 1 188 ? -3.768 5.269 -1.266 1.00 92.12 188 PRO A N 1
ATOM 1469 C CA . PRO A 1 188 ? -5.016 5.907 -1.655 1.00 92.12 188 PRO A CA 1
ATOM 1470 C C . PRO A 1 188 ? -5.155 7.267 -0.957 1.00 92.12 188 PRO A C 1
ATOM 1472 O O . PRO A 1 188 ? -4.612 7.430 0.140 1.00 92.12 188 PRO A O 1
ATOM 1475 N N . PRO A 1 189 ? -5.969 8.192 -1.499 1.00 90.00 189 PRO A N 1
ATOM 1476 C CA . PRO A 1 189 ? -6.200 9.480 -0.860 1.00 90.00 189 PRO A CA 1
ATOM 1477 C C . PRO A 1 189 ? -6.615 9.324 0.608 1.00 90.00 189 PRO A C 1
ATOM 1479 O O . PRO A 1 189 ? -7.487 8.516 0.946 1.00 90.00 189 PRO A O 1
ATOM 1482 N N . SER A 1 190 ? -6.006 10.114 1.487 1.00 89.56 190 SER A N 1
ATOM 1483 C CA . SER A 1 190 ? -6.268 10.110 2.927 1.00 89.56 190 SER A CA 1
ATOM 1484 C C . SER A 1 190 ? -6.028 11.502 3.500 1.00 89.56 190 SER A C 1
ATOM 1486 O O . SER A 1 190 ? -5.151 12.219 3.027 1.00 89.56 190 SER A O 1
ATOM 1488 N N . LEU A 1 191 ? -6.799 11.893 4.516 1.00 87.50 191 LEU A N 1
ATOM 1489 C CA . LEU A 1 191 ? -6.534 13.129 5.252 1.00 87.50 191 LEU A CA 1
ATOM 1490 C C . LEU A 1 191 ? -5.436 12.848 6.282 1.00 87.50 191 LEU A C 1
ATOM 1492 O O . LEU A 1 191 ? -5.696 12.196 7.292 1.00 87.50 191 LEU A O 1
ATOM 1496 N N . HIS A 1 192 ? -4.204 13.280 6.011 1.00 88.44 192 HIS A N 1
ATOM 1497 C CA . HIS A 1 192 ? -3.065 13.091 6.912 1.00 88.44 192 HIS A CA 1
ATOM 1498 C C . HIS A 1 192 ? -2.003 14.181 6.727 1.00 88.44 192 HIS A C 1
ATOM 1500 O O . HIS A 1 192 ? -2.029 14.928 5.750 1.00 88.44 192 HIS A O 1
ATOM 1506 N N . GLU A 1 193 ? -1.072 14.256 7.677 1.00 88.25 193 GLU A N 1
ATOM 1507 C CA . GLU A 1 193 ? 0.144 15.061 7.582 1.00 88.25 193 GLU A CA 1
ATOM 1508 C C . GLU A 1 193 ? 1.369 14.158 7.789 1.00 88.25 193 GLU A C 1
ATOM 1510 O O . GLU A 1 193 ? 1.381 13.294 8.670 1.00 88.25 193 GLU A O 1
ATOM 1515 N N . GLY A 1 194 ? 2.425 14.374 7.000 1.00 90.00 194 GLY A N 1
ATOM 1516 C CA . GLY A 1 194 ? 3.626 13.536 7.029 1.00 90.00 194 GLY A CA 1
ATOM 1517 C C . GLY A 1 194 ? 3.473 12.268 6.185 1.00 90.00 194 GLY A C 1
ATOM 1518 O O . GLY A 1 194 ? 3.038 12.344 5.040 1.00 90.00 194 GLY A O 1
ATOM 1519 N N . GLY A 1 195 ? 3.900 11.118 6.720 1.00 88.81 195 GLY A N 1
ATOM 1520 C CA . GLY A 1 195 ? 3.777 9.824 6.029 1.00 88.81 195 GLY A CA 1
ATOM 1521 C C . GLY A 1 195 ? 4.716 9.638 4.832 1.00 88.81 195 GLY A C 1
ATOM 1522 O O . GLY A 1 195 ? 4.436 8.829 3.954 1.00 88.81 195 GLY A O 1
ATOM 1523 N N . ASP A 1 196 ? 5.821 10.385 4.790 1.00 91.81 196 ASP A N 1
ATOM 1524 C CA . ASP A 1 196 ? 6.778 10.357 3.683 1.00 91.81 196 ASP A CA 1
ATOM 1525 C C . ASP A 1 196 ? 7.356 8.954 3.439 1.00 91.81 196 ASP A C 1
ATOM 1527 O O . ASP A 1 196 ? 7.912 8.328 4.348 1.00 91.81 196 ASP A O 1
ATOM 1531 N N . LEU A 1 197 ? 7.313 8.492 2.186 1.00 91.94 197 LEU A N 1
ATOM 1532 C CA . LEU A 1 197 ? 8.066 7.315 1.765 1.00 91.94 197 LEU A CA 1
ATOM 1533 C C . LEU A 1 197 ? 9.463 7.752 1.328 1.00 91.94 197 LEU A C 1
ATOM 1535 O O . LEU A 1 197 ? 9.615 8.421 0.305 1.00 91.94 197 LEU A O 1
ATOM 1539 N N . VAL A 1 198 ? 10.480 7.342 2.085 1.00 92.81 198 VAL A N 1
ATOM 1540 C CA . VAL A 1 198 ? 11.885 7.647 1.790 1.00 92.81 198 VAL A CA 1
ATOM 1541 C C . VAL A 1 198 ? 12.626 6.375 1.393 1.00 92.81 198 VAL A C 1
ATOM 1543 O O . VAL A 1 198 ? 12.733 5.435 2.181 1.00 92.81 198 VAL A O 1
ATOM 1546 N N . VAL A 1 199 ? 13.176 6.356 0.180 1.00 91.06 199 VAL A N 1
ATOM 1547 C CA . VAL A 1 199 ? 14.018 5.269 -0.331 1.00 91.06 199 VAL A CA 1
ATOM 1548 C C . VAL A 1 199 ? 15.465 5.733 -0.378 1.00 91.06 199 VAL A C 1
ATOM 1550 O O . VAL A 1 199 ? 15.766 6.813 -0.877 1.00 91.06 199 VAL A O 1
ATOM 1553 N N . TYR A 1 200 ? 16.370 4.905 0.142 1.00 89.19 200 TYR A N 1
ATOM 1554 C CA . TYR A 1 200 ? 17.796 5.211 0.224 1.00 89.19 200 TYR A CA 1
ATOM 1555 C C . TYR A 1 200 ? 18.588 4.375 -0.773 1.00 89.19 200 TYR A C 1
ATOM 1557 O O . TYR A 1 200 ? 18.437 3.154 -0.813 1.00 89.19 200 TYR A O 1
ATOM 1565 N N . ARG A 1 201 ? 19.504 5.010 -1.504 1.00 84.06 201 ARG A N 1
ATOM 1566 C CA . ARG A 1 201 ? 20.391 4.345 -2.461 1.00 84.06 201 ARG A CA 1
ATOM 1567 C C . ARG A 1 201 ? 21.781 4.973 -2.411 1.00 84.06 201 ARG A C 1
ATOM 1569 O O . ARG A 1 201 ? 21.910 6.173 -2.571 1.00 84.06 201 ARG A O 1
ATOM 1576 N N . HIS A 1 202 ? 22.820 4.167 -2.173 1.00 83.88 202 HIS A N 1
ATOM 1577 C CA . HIS A 1 202 ? 24.230 4.609 -2.130 1.00 83.88 202 HIS A CA 1
ATOM 1578 C C . HIS A 1 202 ? 24.503 5.877 -1.285 1.00 83.88 202 HIS A C 1
ATOM 1580 O O . HIS A 1 202 ? 25.411 6.642 -1.580 1.00 83.88 202 HIS A O 1
ATOM 1586 N N . GLY A 1 203 ? 23.733 6.094 -0.212 1.00 80.00 203 GLY A N 1
ATOM 1587 C CA . GLY A 1 203 ? 23.854 7.279 0.649 1.00 80.00 203 GLY A CA 1
ATOM 1588 C C . GLY A 1 203 ? 22.970 8.463 0.242 1.00 80.00 203 GLY A C 1
ATOM 1589 O O . GLY A 1 203 ? 22.788 9.370 1.048 1.00 80.00 203 GLY A O 1
ATOM 1590 N N . GLU A 1 204 ? 22.357 8.423 -0.938 1.00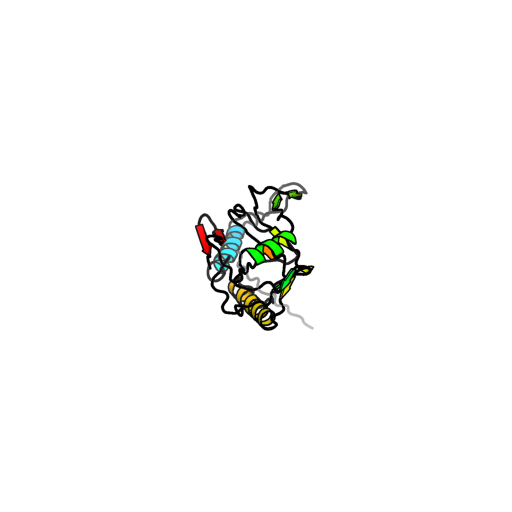 84.81 204 GLU A N 1
ATOM 1591 C CA . GLU A 1 204 ? 21.343 9.376 -1.393 1.00 84.81 204 GLU A CA 1
ATOM 1592 C C . GLU A 1 204 ? 19.938 8.924 -0.978 1.00 84.81 204 GLU A C 1
ATOM 1594 O O . GLU A 1 204 ? 19.715 7.752 -0.642 1.00 84.81 204 GLU A O 1
ATOM 1599 N N . ASN A 1 205 ? 18.981 9.855 -0.988 1.00 87.00 205 ASN A N 1
ATOM 1600 C CA . ASN A 1 205 ? 17.578 9.556 -0.741 1.00 87.00 205 ASN A CA 1
ATOM 1601 C C . ASN A 1 205 ? 16.666 10.103 -1.847 1.00 87.00 205 ASN A C 1
ATOM 1603 O O . ASN A 1 205 ? 16.949 11.111 -2.488 1.00 87.00 205 ASN A O 1
ATOM 1607 N N . MET A 1 206 ? 15.566 9.394 -2.061 1.00 87.25 206 MET A N 1
ATOM 1608 C CA . MET A 1 206 ? 14.406 9.841 -2.818 1.00 87.25 206 MET A CA 1
ATOM 1609 C C . MET A 1 206 ? 13.216 9.833 -1.870 1.00 87.25 206 MET A C 1
ATOM 1611 O O . MET A 1 206 ? 13.069 8.905 -1.075 1.00 87.25 206 MET A O 1
ATOM 1615 N N . GLN A 1 207 ? 12.386 10.866 -1.943 1.00 89.25 207 GLN A N 1
ATOM 1616 C CA . GLN A 1 207 ? 11.243 11.044 -1.060 1.00 89.25 207 GLN A CA 1
ATOM 1617 C C . GLN A 1 207 ? 9.982 11.279 -1.885 1.00 89.25 207 GLN A C 1
ATOM 1619 O O . GLN A 1 207 ? 9.980 12.108 -2.795 1.00 89.25 207 GLN A O 1
ATOM 1624 N N . TRP A 1 208 ? 8.907 10.582 -1.525 1.00 87.50 208 TRP A N 1
ATOM 1625 C CA . TRP A 1 208 ? 7.575 10.795 -2.078 1.00 87.50 208 TRP A CA 1
ATOM 1626 C C . TRP A 1 208 ? 6.577 11.118 -0.970 1.00 87.50 208 TRP A C 1
ATOM 1628 O O . TRP A 1 208 ? 6.584 10.491 0.092 1.00 87.50 208 TRP A O 1
ATOM 1638 N N . ARG A 1 209 ? 5.714 12.092 -1.263 1.00 81.06 209 ARG A N 1
ATOM 1639 C CA . ARG A 1 209 ? 4.570 12.524 -0.461 1.00 81.06 209 ARG A CA 1
ATOM 1640 C C . ARG A 1 209 ? 3.399 12.773 -1.410 1.00 81.06 209 ARG A C 1
ATOM 1642 O O . ARG A 1 209 ? 3.631 13.271 -2.513 1.00 81.06 209 ARG A O 1
ATOM 1649 N N . GLU A 1 210 ? 2.187 12.427 -0.987 1.00 61.44 210 GLU A N 1
ATOM 1650 C CA . GLU A 1 210 ? 0.947 12.862 -1.656 1.00 61.44 210 GLU A CA 1
ATOM 1651 C C . GLU A 1 210 ? 0.444 14.205 -1.129 1.00 61.44 210 GLU A C 1
ATOM 1653 O O . GLU A 1 210 ? 0.592 14.455 0.089 1.00 61.44 210 GLU A O 1
#

Organism: NCBI:txid53985